Protein AF-A0A7C1FG42-F1 (afdb_monomer)

pLDDT: mean 86.94, std 12.46, range [33.38, 98.69]

Nearest PDB structures (foldseek):
  5lm1-assembly1_A  TM=2.833E-01  e=2.028E+00  Homo sapiens
  6h2e-assembly1_Q-2  TM=3.765E-01  e=7.663E+00  Aeromonas hydrophila subsp. hydrophila AL09-71

Mean predicted aligned error: 6.62 Å

Secondary structure (DSSP, 8-state):
-HHHHHHHHHHHHHHHHHHHHHHHHHHHHHTT---HHHHHTT--SS-TTSHHHHHHHHHHHHHTSSSS---HHHHHHHHHHHHHHHHHHHHHHHHHIIIIIHHHHHT--S---HHHHHHHHHHHHHHHHHHHHHHHHHHHHHHHHHHHHHHHHHHHHHHHTT-HHHHHHHHHTHHHHHHHH-HHHHHHHHHHH-TT-HHHHHHHHHHHHHHHHHTS--

Solvent-accessible surface area (backbone atoms only — not comparable to full-atom values): 11821 Å² total; per-residue (Å²): 114,67,72,58,55,50,50,50,53,50,49,51,52,47,49,43,50,50,51,48,52,47,54,52,49,53,52,28,46,78,70,72,62,56,49,42,69,62,41,50,68,41,40,40,96,83,44,72,82,18,55,41,32,41,47,34,54,52,35,40,67,70,38,63,79,50,84,96,72,62,54,70,68,47,46,50,50,34,53,48,46,46,48,40,40,52,36,47,46,52,31,31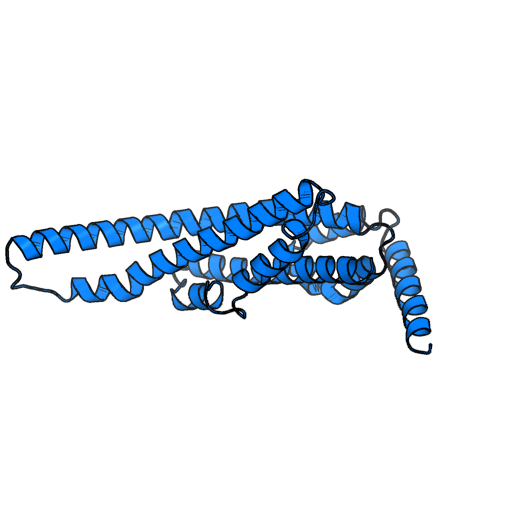,53,23,33,41,42,56,70,55,52,43,60,60,59,68,65,71,76,86,88,62,55,77,70,48,50,55,52,51,51,52,52,53,52,49,43,53,50,24,56,52,42,37,59,50,30,55,52,48,37,50,51,47,51,56,56,49,49,52,53,49,51,54,49,45,55,68,64,33,66,95,28,59,70,47,49,52,45,49,69,75,40,40,70,58,48,34,66,54,58,30,70,69,56,34,52,51,51,49,45,72,71,28,75,79,36,69,68,48,44,52,52,54,46,49,52,45,53,54,60,57,59,64,62,75,80,113

Sequence (218 aa):
MEKQKWLYITLLKEFLLCWIQFKRLYGKYRKGELRFSDIASFVDDKDPYSPMYYLKELSHRLFRDRNDKVPSEGMLLDLAIGSIFHEAMKLRENLYQMEVYRPSFERFREDVSYSGKRLKEEFLRIGKRAEKGVKEGIQEIKRLFNNTLEQVRLFMIRVGRNNPLFIRFIVKEEKLLRQAYGRRAFEGLMAELFPQGEAAQFKESAFVFMESMYFSEA

Radius of gyration: 22.39 Å; Cα contacts (8 Å, |Δi|>4): 173; chains: 1; bounding box: 54×36×74 Å

Foldseek 3Di:
DVVLVVLLLVLLLLLLVLLLLLVVLVVCVVVVNRALVSLVQQADPPDCPRSLNVSLVSLCVNAPPDPPPHDPLSVVLNVLSVVLRVLSVLLSVLRCLQPPVVVVLVVPPDDDDPVNVVVSVVSVVSNVVSVVSNVVSSVVSVVSSVVSVVSSLVVLLVCVAVDLVSLVSCVVCVVSLCSRLPDPRSVVSCCSNQVVDDVSSVVSNVVSVVVVVVVVPD

Structure (mmCIF, N/CA/C/O backbone):
data_AF-A0A7C1FG42-F1
#
_entry.id   AF-A0A7C1FG42-F1
#
loop_
_atom_site.group_PDB
_atom_site.id
_atom_site.type_symbol
_atom_site.label_atom_id
_atom_site.label_alt_id
_atom_site.label_comp_id
_atom_site.label_asym_id
_atom_site.label_entity_id
_atom_site.label_seq_id
_atom_site.pdbx_PDB_ins_code
_atom_site.Cartn_x
_atom_site.Cartn_y
_atom_site.Cartn_z
_atom_site.occupancy
_atom_site.B_iso_or_equiv
_atom_site.auth_seq_id
_atom_site.auth_comp_id
_atom_site.auth_asym_id
_atom_site.auth_atom_id
_atom_site.pdbx_PDB_model_num
ATOM 1 N N . MET A 1 1 ? 23.051 -11.912 -11.539 1.00 58.62 1 MET A N 1
ATOM 2 C CA . MET A 1 1 ? 22.474 -10.654 -12.074 1.00 58.62 1 MET A CA 1
ATOM 3 C C . MET A 1 1 ? 21.001 -10.792 -12.445 1.00 58.62 1 MET A C 1
ATOM 5 O O . MET A 1 1 ? 20.214 -9.955 -12.030 1.00 58.62 1 MET A O 1
ATOM 9 N N . GLU A 1 2 ? 20.596 -11.838 -13.165 1.00 68.44 2 GLU A N 1
ATOM 10 C CA . GLU A 1 2 ? 19.213 -11.998 -13.645 1.00 68.44 2 GLU A CA 1
ATOM 11 C C . GLU A 1 2 ? 18.166 -12.201 -12.533 1.00 68.44 2 GLU A C 1
ATOM 13 O O . GLU A 1 2 ? 17.164 -11.491 -12.499 1.00 68.44 2 GLU A O 1
ATOM 18 N N . LYS A 1 3 ? 18.450 -13.053 -11.536 1.00 71.38 3 LYS A N 1
ATOM 19 C CA . LYS A 1 3 ? 17.589 -13.241 -10.347 1.00 71.38 3 LYS A CA 1
ATOM 20 C C . LYS A 1 3 ? 17.283 -11.930 -9.608 1.00 71.38 3 LYS A C 1
ATOM 22 O O . LYS A 1 3 ? 16.188 -11.742 -9.095 1.00 71.38 3 LYS A O 1
ATOM 27 N N . GLN A 1 4 ? 18.243 -11.006 -9.564 1.00 76.31 4 GLN A N 1
ATOM 28 C CA . GLN A 1 4 ? 18.066 -9.700 -8.924 1.00 76.31 4 GLN A CA 1
ATOM 29 C C . GLN A 1 4 ? 17.198 -8.762 -9.769 1.00 76.31 4 GLN A C 1
ATOM 31 O O . GLN A 1 4 ? 16.343 -8.078 -9.218 1.00 76.31 4 GLN A O 1
ATOM 36 N N . LYS A 1 5 ? 17.367 -8.769 -11.100 1.00 79.50 5 LYS A N 1
ATOM 37 C CA . LYS A 1 5 ? 16.489 -8.027 -12.016 1.00 79.50 5 LYS A CA 1
ATOM 38 C C . LYS A 1 5 ? 15.037 -8.494 -11.889 1.00 79.50 5 LYS A C 1
ATOM 40 O O . LYS A 1 5 ? 14.150 -7.656 -11.788 1.00 79.50 5 LYS A O 1
ATOM 45 N N . TRP A 1 6 ? 14.807 -9.805 -11.803 1.00 84.12 6 TRP A N 1
ATOM 46 C CA . TRP A 1 6 ? 13.477 -10.363 -11.551 1.00 84.12 6 TRP A CA 1
ATOM 47 C C . TRP A 1 6 ? 12.877 -9.905 -10.224 1.00 84.12 6 TRP A C 1
ATOM 49 O O . TRP A 1 6 ? 11.731 -9.472 -10.210 1.00 84.12 6 TRP A O 1
ATOM 59 N N . LEU A 1 7 ? 13.650 -9.919 -9.134 1.00 86.62 7 LEU A N 1
ATOM 60 C CA . LEU A 1 7 ? 13.168 -9.431 -7.839 1.00 86.62 7 LEU A CA 1
ATOM 61 C C . LEU A 1 7 ? 12.774 -7.947 -7.879 1.00 86.62 7 LEU A C 1
ATOM 63 O O . LEU A 1 7 ? 11.778 -7.589 -7.259 1.00 86.62 7 LEU A O 1
ATOM 67 N N . TYR A 1 8 ? 13.486 -7.098 -8.633 1.00 87.12 8 TYR A N 1
ATOM 68 C CA . TYR A 1 8 ? 13.053 -5.710 -8.838 1.00 87.12 8 TYR A CA 1
ATOM 69 C C . TYR A 1 8 ? 11.705 -5.633 -9.554 1.00 87.12 8 TYR A C 1
ATOM 71 O O . TYR A 1 8 ? 10.835 -4.892 -9.111 1.00 87.12 8 TYR A O 1
ATOM 79 N N . ILE A 1 9 ? 11.501 -6.411 -10.621 1.00 89.31 9 ILE A N 1
ATOM 80 C CA . ILE A 1 9 ? 10.210 -6.452 -11.324 1.00 89.31 9 ILE A CA 1
ATOM 81 C C . ILE A 1 9 ? 9.091 -6.924 -10.394 1.00 89.31 9 ILE A C 1
ATOM 83 O O . ILE A 1 9 ? 8.021 -6.316 -10.374 1.00 89.31 9 ILE A O 1
ATOM 87 N N . THR A 1 10 ? 9.342 -7.956 -9.586 1.00 92.31 10 THR A N 1
ATOM 88 C CA . THR A 1 10 ? 8.381 -8.415 -8.580 1.00 92.31 10 THR A CA 1
ATOM 89 C C . THR A 1 10 ? 8.073 -7.300 -7.583 1.00 92.31 10 THR A C 1
ATOM 91 O O . THR A 1 10 ? 6.906 -6.993 -7.378 1.00 92.31 10 THR A O 1
ATOM 94 N N . LEU A 1 11 ? 9.086 -6.620 -7.036 1.00 92.81 11 LEU A N 1
ATOM 95 C CA . LEU A 1 11 ? 8.886 -5.523 -6.082 1.00 92.81 11 LEU A CA 1
ATOM 96 C C . LEU A 1 11 ? 8.021 -4.408 -6.675 1.00 92.81 11 LEU A C 1
ATOM 98 O O . LEU A 1 11 ? 7.090 -3.939 -6.026 1.00 92.81 11 LEU A O 1
ATOM 102 N N . LEU A 1 12 ? 8.308 -4.009 -7.915 1.00 92.31 12 LEU A N 1
ATOM 103 C CA . LEU A 1 12 ? 7.536 -2.997 -8.629 1.00 92.31 12 LEU A CA 1
ATOM 104 C C . LEU A 1 12 ? 6.078 -3.426 -8.787 1.00 92.31 12 LEU A C 1
ATOM 106 O O . LEU A 1 12 ? 5.174 -2.660 -8.461 1.00 92.31 12 LEU A O 1
ATOM 110 N N . LYS A 1 13 ? 5.841 -4.656 -9.248 1.00 94.69 13 LYS A N 1
ATOM 111 C CA . LYS A 1 13 ? 4.491 -5.196 -9.419 1.00 94.69 13 LYS A CA 1
ATOM 112 C C . LYS A 1 13 ? 3.711 -5.183 -8.105 1.00 94.69 13 LYS A C 1
ATOM 114 O O . LYS A 1 13 ? 2.609 -4.637 -8.059 1.00 94.69 13 LYS A O 1
ATOM 119 N N . GLU A 1 14 ? 4.295 -5.729 -7.044 1.00 96.88 14 GLU A N 1
ATOM 120 C CA . GLU A 1 14 ? 3.652 -5.822 -5.730 1.00 96.88 14 GLU A CA 1
ATOM 121 C C . GLU A 1 14 ? 3.393 -4.448 -5.111 1.00 96.88 14 GLU A C 1
ATOM 123 O O . GLU A 1 14 ? 2.324 -4.208 -4.547 1.00 96.88 14 GLU A O 1
ATOM 128 N N . PHE A 1 15 ? 4.320 -3.502 -5.284 1.00 97.31 15 PHE A N 1
ATOM 129 C CA . PHE A 1 15 ? 4.123 -2.127 -4.840 1.00 97.31 15 PHE A CA 1
ATOM 130 C C . PHE A 1 15 ? 2.914 -1.479 -5.532 1.00 97.31 15 PHE A C 1
ATOM 132 O O . PHE A 1 15 ? 2.066 -0.877 -4.869 1.00 97.31 15 PHE A O 1
ATOM 139 N N . LEU A 1 16 ? 2.794 -1.624 -6.858 1.00 96.88 16 LEU A N 1
ATOM 140 C CA . LEU A 1 16 ? 1.674 -1.062 -7.621 1.00 96.88 16 LEU A CA 1
ATOM 141 C C . LEU A 1 16 ? 0.337 -1.707 -7.231 1.00 96.88 16 LEU A C 1
ATOM 143 O O . LEU A 1 16 ? -0.673 -1.004 -7.129 1.00 96.88 16 LEU A O 1
ATOM 147 N N . LEU A 1 17 ? 0.324 -3.019 -6.979 1.00 97.88 17 LEU A N 1
ATOM 148 C CA . LEU A 1 17 ? -0.856 -3.736 -6.490 1.00 97.88 17 LEU A CA 1
ATOM 149 C C . LEU A 1 17 ? -1.286 -3.226 -5.109 1.00 97.88 17 LEU A C 1
ATOM 151 O O . LEU A 1 17 ? -2.453 -2.860 -4.936 1.00 97.88 17 LEU A O 1
ATOM 155 N N . CYS A 1 18 ? -0.347 -3.103 -4.165 1.00 98.38 18 CYS A N 1
ATOM 156 C CA . CYS A 1 18 ? -0.610 -2.548 -2.836 1.00 98.38 18 CYS A CA 1
ATOM 157 C C . CYS A 1 18 ? -1.126 -1.107 -2.916 1.00 98.38 18 CYS A C 1
ATOM 159 O O . CYS A 1 18 ? -2.096 -0.756 -2.245 1.00 98.38 18 CYS A O 1
ATOM 161 N N . TRP A 1 19 ? -0.546 -0.280 -3.790 1.00 98.12 19 TRP A N 1
ATOM 162 C CA . TRP A 1 19 ? -1.017 1.085 -4.019 1.00 98.12 19 TRP A CA 1
ATOM 163 C C . TRP A 1 19 ? -2.460 1.124 -4.540 1.00 98.12 19 TRP A C 1
ATOM 165 O O . TRP A 1 19 ? -3.292 1.898 -4.059 1.00 98.12 19 TRP A O 1
ATOM 175 N N . ILE A 1 20 ? -2.799 0.277 -5.513 1.00 98.06 20 ILE A N 1
ATOM 176 C CA . ILE A 1 20 ? -4.160 0.192 -6.059 1.00 98.06 20 ILE A CA 1
ATOM 177 C C . ILE A 1 20 ? -5.151 -0.287 -4.998 1.00 98.06 20 ILE A C 1
ATOM 179 O O . ILE A 1 20 ? -6.244 0.280 -4.890 1.00 98.06 20 ILE A O 1
ATOM 183 N N . GLN A 1 21 ? -4.784 -1.292 -4.203 1.00 98.38 21 GLN A N 1
ATOM 184 C CA . GLN A 1 21 ? -5.602 -1.758 -3.089 1.00 98.38 21 GLN A CA 1
ATOM 185 C C . GLN A 1 21 ? -5.810 -0.640 -2.063 1.00 98.38 21 GLN A C 1
ATOM 187 O O . GLN A 1 21 ? -6.953 -0.347 -1.711 1.00 98.38 21 GLN A O 1
ATOM 192 N N . PHE A 1 22 ? -4.751 0.073 -1.677 1.00 98.62 22 PHE A N 1
ATOM 193 C CA . PHE A 1 22 ? -4.855 1.215 -0.775 1.00 98.62 22 PHE A CA 1
ATOM 194 C C . PHE A 1 22 ? -5.761 2.324 -1.326 1.00 98.62 22 PHE A C 1
ATOM 196 O O . PHE A 1 22 ? -6.579 2.867 -0.586 1.00 98.62 22 PHE A O 1
ATOM 203 N N . LYS A 1 23 ? -5.718 2.635 -2.629 1.00 98.19 23 LYS A N 1
ATOM 204 C CA . LYS A 1 23 ? -6.660 3.601 -3.229 1.00 98.19 23 LYS A CA 1
ATOM 205 C C . LYS A 1 23 ? -8.122 3.188 -3.041 1.00 98.19 23 LYS A C 1
ATOM 207 O O . LYS A 1 23 ? -8.969 4.055 -2.812 1.00 98.19 23 LYS A O 1
ATOM 212 N N . ARG A 1 24 ? -8.431 1.887 -3.100 1.00 98.25 24 ARG A N 1
ATOM 213 C CA . ARG A 1 24 ? -9.781 1.365 -2.812 1.00 98.25 24 ARG A CA 1
ATOM 214 C C . ARG A 1 24 ? -10.137 1.550 -1.336 1.00 98.25 24 ARG A C 1
ATOM 216 O O . ARG A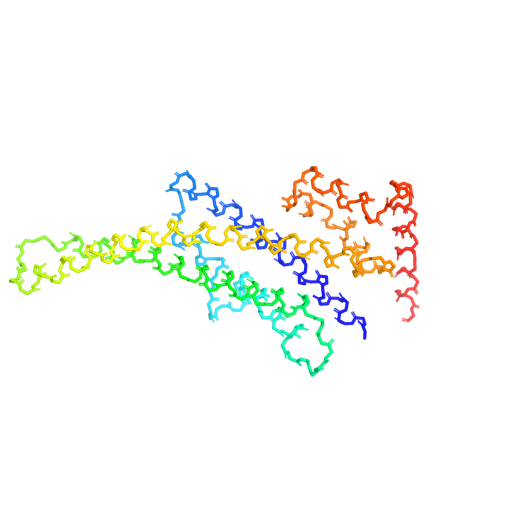 1 24 ? -11.225 2.044 -1.048 1.00 98.25 24 ARG A O 1
ATOM 223 N N . LEU A 1 25 ? -9.213 1.237 -0.424 1.00 98.56 25 LEU A N 1
ATOM 224 C CA . LEU A 1 25 ? -9.377 1.450 1.022 1.00 98.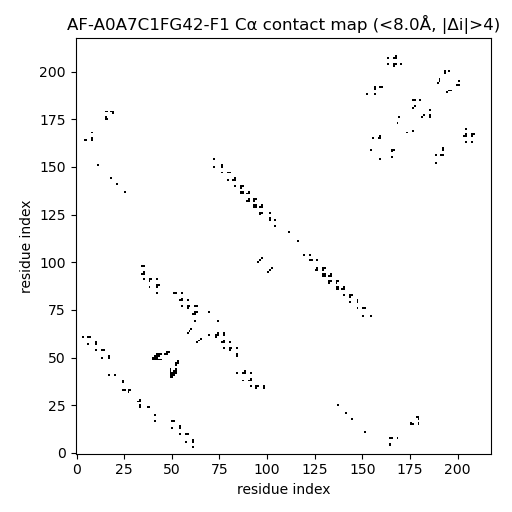56 25 LEU A CA 1
ATOM 225 C C . LEU A 1 25 ? -9.619 2.929 1.354 1.00 98.56 25 LEU A C 1
ATOM 227 O O . LEU A 1 25 ? -10.562 3.271 2.062 1.00 98.56 25 LEU A O 1
ATOM 231 N N . TYR A 1 26 ? -8.832 3.827 0.764 1.00 98.50 26 TYR A N 1
ATOM 232 C CA . TYR A 1 26 ? -9.016 5.269 0.895 1.00 98.50 26 TYR A CA 1
ATOM 233 C C . TYR A 1 26 ? -10.374 5.729 0.347 1.00 98.50 26 TYR A C 1
ATOM 235 O O . TYR A 1 26 ? -11.020 6.605 0.923 1.00 98.50 26 TYR A O 1
ATOM 243 N N . GLY A 1 27 ? -10.838 5.120 -0.748 1.00 98.44 27 GLY A N 1
ATOM 244 C CA . GLY A 1 27 ? -12.181 5.328 -1.283 1.00 98.44 27 GLY A CA 1
ATOM 245 C C . GLY A 1 27 ? -13.277 4.961 -0.280 1.00 98.44 27 GLY A C 1
ATOM 246 O O . GLY A 1 27 ? -14.175 5.771 -0.056 1.00 98.44 27 GLY A O 1
ATOM 247 N N . LYS A 1 28 ? -13.173 3.793 0.368 1.00 98.44 28 LYS A N 1
ATOM 248 C CA . LYS A 1 28 ? -14.092 3.382 1.444 1.00 98.44 28 LYS A CA 1
ATOM 249 C C . LYS A 1 28 ? -14.049 4.349 2.624 1.00 98.44 28 LYS A C 1
ATOM 251 O O . LYS A 1 28 ? -15.093 4.780 3.101 1.00 98.44 28 LYS A O 1
ATOM 256 N N . TYR A 1 29 ? -12.856 4.769 3.044 1.00 98.25 29 TYR A N 1
ATOM 257 C CA . TYR A 1 29 ? -12.693 5.753 4.117 1.00 98.25 29 TYR A CA 1
ATOM 258 C C . TYR A 1 29 ? -13.426 7.061 3.820 1.00 98.25 29 TYR A C 1
ATOM 260 O O . TYR A 1 29 ? -14.176 7.551 4.659 1.00 98.25 29 TYR A O 1
ATOM 268 N N . ARG A 1 30 ? -13.281 7.596 2.601 1.00 98.25 30 ARG A N 1
ATOM 269 C CA . ARG A 1 30 ? -13.972 8.829 2.191 1.00 98.25 30 ARG A CA 1
ATOM 270 C C . ARG A 1 30 ? -15.497 8.721 2.226 1.00 98.25 30 ARG A C 1
ATOM 272 O O . ARG A 1 30 ? -16.152 9.752 2.328 1.00 98.25 30 ARG A O 1
ATOM 279 N N . LYS A 1 31 ? -16.040 7.509 2.120 1.00 98.12 31 LYS A N 1
ATOM 280 C CA . LYS A 1 31 ? -17.477 7.224 2.202 1.00 98.12 31 LYS A CA 1
ATOM 281 C C . LYS A 1 31 ? -17.946 6.853 3.617 1.00 98.12 31 LYS A C 1
ATOM 283 O O . LYS A 1 31 ? -19.131 6.632 3.809 1.00 98.12 31 LYS A O 1
ATOM 288 N N . GLY A 1 32 ? -17.043 6.755 4.600 1.00 96.69 32 GLY A N 1
ATOM 289 C CA . GLY A 1 32 ? -17.367 6.228 5.936 1.00 96.69 32 GLY A CA 1
ATOM 290 C C . GLY A 1 32 ? -17.582 4.704 5.971 1.00 96.69 32 GLY A C 1
ATOM 291 O O . GLY A 1 32 ? -18.118 4.153 6.933 1.00 96.69 32 GLY A O 1
ATOM 292 N N . GLU A 1 33 ? -17.161 4.003 4.920 1.00 97.38 33 GLU A N 1
ATOM 293 C CA . GLU A 1 33 ? -17.379 2.567 4.713 1.00 97.38 33 GLU A CA 1
ATOM 294 C C . GLU A 1 33 ? -16.152 1.718 5.061 1.00 97.38 33 GLU A C 1
ATOM 296 O O . GLU A 1 33 ? -16.224 0.498 4.967 1.00 97.38 33 GLU A O 1
ATOM 301 N N . LEU A 1 34 ? -15.021 2.333 5.430 1.00 97.94 34 LEU A N 1
ATOM 302 C CA . LEU A 1 34 ? -13.826 1.576 5.808 1.00 97.94 34 LEU A CA 1
ATOM 303 C C . LEU A 1 34 ? -14.112 0.763 7.073 1.00 97.94 34 LEU A C 1
ATOM 305 O O . LEU A 1 34 ? -14.673 1.305 8.031 1.00 97.94 34 LEU A O 1
ATOM 309 N N . ARG A 1 35 ? -13.732 -0.517 7.054 1.00 97.38 35 ARG A N 1
ATOM 310 C CA . ARG A 1 35 ? -13.862 -1.425 8.196 1.00 97.38 35 ARG A CA 1
ATOM 311 C C . ARG A 1 35 ? -12.527 -2.002 8.650 1.00 97.38 35 ARG A C 1
ATOM 313 O O . ARG A 1 35 ? -11.566 -2.031 7.879 1.00 97.38 35 ARG A O 1
ATOM 320 N N . PHE A 1 36 ? -12.479 -2.527 9.873 1.00 97.25 36 PHE A N 1
ATOM 321 C CA . PHE A 1 36 ? -11.328 -3.279 10.380 1.00 97.25 36 PHE A CA 1
ATOM 322 C C . PHE A 1 36 ? -10.945 -4.423 9.435 1.00 97.25 36 PHE A C 1
ATOM 324 O O . PHE A 1 36 ? -9.777 -4.553 9.075 1.00 97.25 36 PHE A O 1
ATOM 331 N N . SER A 1 37 ? -11.926 -5.207 8.976 1.00 96.69 37 SER A N 1
ATOM 332 C CA . SER A 1 37 ? -11.700 -6.348 8.077 1.00 96.69 37 SER A CA 1
ATOM 333 C C . SER A 1 37 ? -11.044 -5.951 6.752 1.00 96.69 37 SER A C 1
ATOM 335 O O . SER A 1 37 ? -10.222 -6.700 6.224 1.00 96.69 37 SER A O 1
ATOM 337 N N . ASP A 1 38 ? -11.339 -4.751 6.243 1.00 97.50 38 ASP A N 1
ATOM 338 C CA . ASP A 1 38 ? -10.710 -4.234 5.030 1.00 97.50 38 ASP A CA 1
ATOM 339 C C . ASP A 1 38 ? -9.202 -4.047 5.220 1.00 97.50 38 ASP A C 1
ATOM 341 O O . ASP A 1 38 ? -8.413 -4.470 4.375 1.00 97.50 38 ASP A O 1
ATOM 345 N N . ILE A 1 39 ? -8.794 -3.438 6.338 1.00 97.69 39 ILE A N 1
ATOM 346 C CA . ILE A 1 39 ? -7.378 -3.209 6.644 1.00 97.69 39 ILE A CA 1
ATOM 347 C C . ILE A 1 39 ? -6.689 -4.502 7.087 1.00 97.69 39 ILE A C 1
ATOM 349 O O . ILE A 1 39 ? -5.553 -4.733 6.689 1.00 97.69 39 ILE A O 1
ATOM 353 N N . ALA A 1 40 ? -7.368 -5.380 7.828 1.00 96.56 40 ALA A N 1
ATOM 354 C CA . ALA A 1 40 ? -6.824 -6.679 8.224 1.00 96.56 40 ALA A CA 1
ATOM 355 C C . ALA A 1 40 ? -6.467 -7.559 7.012 1.00 96.56 40 ALA A C 1
ATOM 357 O O . ALA A 1 40 ? -5.454 -8.244 7.035 1.00 96.56 40 ALA A O 1
ATOM 358 N N . SER A 1 41 ? -7.237 -7.478 5.919 1.00 96.31 41 SER A N 1
ATOM 359 C CA . SER A 1 41 ? -6.904 -8.162 4.654 1.00 96.31 41 SER A CA 1
ATOM 360 C C . SER A 1 41 ? -5.743 -7.528 3.871 1.00 96.31 41 SER A C 1
ATOM 362 O O . SER A 1 41 ? -5.266 -8.090 2.888 1.00 96.31 41 SER A O 1
ATOM 364 N N . PHE A 1 42 ? -5.323 -6.321 4.254 1.00 98.12 42 PHE A N 1
ATOM 365 C CA . PHE A 1 42 ? -4.275 -5.558 3.578 1.00 98.12 42 PHE A CA 1
ATOM 366 C C . PHE A 1 42 ? -2.933 -5.619 4.314 1.00 98.12 42 PHE A C 1
ATOM 368 O O . PHE A 1 42 ? -1.882 -5.593 3.667 1.00 98.12 42 PHE A O 1
ATOM 375 N N . VAL A 1 43 ? -2.966 -5.674 5.649 1.00 98.06 43 VAL A N 1
ATOM 376 C CA . VAL A 1 43 ? -1.775 -5.671 6.497 1.00 98.06 43 VAL A CA 1
ATOM 377 C C . VAL A 1 43 ? -1.923 -6.586 7.715 1.00 98.06 43 VAL A C 1
ATOM 379 O O . VAL A 1 43 ? -2.839 -6.456 8.534 1.00 98.06 43 VAL A O 1
ATOM 382 N N . ASP A 1 44 ? -0.947 -7.474 7.857 1.00 95.31 44 ASP A N 1
ATOM 383 C CA . ASP A 1 44 ? -0.746 -8.337 9.008 1.00 95.31 44 ASP A CA 1
ATOM 384 C C . ASP A 1 44 ? 0.741 -8.635 9.221 1.00 95.31 44 ASP A C 1
ATOM 386 O O . ASP A 1 44 ? 1.521 -8.598 8.275 1.00 95.31 44 ASP A O 1
ATOM 390 N N . ASP A 1 45 ? 1.161 -8.843 10.467 1.00 91.75 45 ASP A N 1
ATOM 391 C CA . ASP A 1 45 ? 2.552 -9.106 10.849 1.00 91.75 45 ASP A CA 1
ATOM 392 C C . ASP A 1 45 ? 2.868 -10.593 11.061 1.00 91.75 45 ASP A C 1
ATOM 394 O O . ASP A 1 45 ? 4.030 -10.953 11.265 1.00 91.75 45 ASP A O 1
ATOM 398 N N . LYS A 1 46 ? 1.850 -11.452 10.986 1.00 90.25 46 LYS A N 1
ATOM 399 C CA . LYS A 1 46 ? 1.925 -12.905 11.167 1.00 90.25 46 LYS A CA 1
ATOM 400 C C . LYS A 1 46 ? 1.523 -13.667 9.909 1.00 90.25 46 LYS A C 1
ATOM 402 O O . LYS A 1 46 ? 1.950 -14.808 9.752 1.00 90.25 46 LYS A O 1
ATOM 407 N N . ASP A 1 47 ? 0.728 -13.063 9.029 1.00 90.62 47 ASP A N 1
ATOM 408 C CA . ASP A 1 47 ? 0.348 -13.651 7.747 1.00 90.62 47 ASP A CA 1
ATOM 409 C C . ASP A 1 47 ? 1.352 -13.288 6.633 1.00 90.62 47 ASP A C 1
ATOM 411 O O . ASP A 1 47 ? 1.356 -12.150 6.149 1.00 90.62 47 ASP A O 1
ATOM 415 N N . PRO A 1 48 ? 2.175 -14.241 6.153 1.00 86.75 48 PRO A N 1
ATOM 416 C CA . PRO A 1 48 ? 3.102 -13.992 5.054 1.00 86.75 48 PRO A CA 1
ATOM 417 C C . PRO A 1 48 ? 2.402 -13.690 3.721 1.00 86.75 48 PRO A C 1
ATOM 419 O O . PRO A 1 48 ? 3.049 -13.170 2.809 1.00 86.75 48 PRO A O 1
ATOM 422 N N . TYR A 1 49 ? 1.109 -14.005 3.597 1.00 89.38 49 TYR A N 1
ATOM 423 C CA . TYR A 1 49 ? 0.297 -13.728 2.413 1.00 89.38 49 TYR A CA 1
ATOM 424 C C . TYR A 1 49 ? -0.391 -12.360 2.464 1.00 89.38 49 TYR A C 1
ATOM 426 O O . TYR A 1 49 ? -0.972 -11.933 1.463 1.00 89.38 49 TYR A O 1
ATOM 434 N N . SER A 1 50 ? -0.292 -11.640 3.585 1.00 95.44 50 SER A N 1
ATOM 435 C CA . SER A 1 50 ? -0.775 -10.266 3.670 1.00 95.44 50 SER A CA 1
ATOM 436 C C . SER A 1 50 ? -0.011 -9.377 2.671 1.00 95.44 50 SER A C 1
ATOM 438 O O . SER A 1 50 ? 1.224 -9.328 2.734 1.00 95.44 50 SER A O 1
ATOM 440 N N . PRO A 1 51 ? -0.700 -8.596 1.812 1.00 97.75 51 PRO A N 1
ATOM 441 C CA . PRO A 1 51 ? -0.069 -7.805 0.752 1.00 97.75 51 PRO A CA 1
ATOM 442 C C . PRO A 1 51 ? 1.097 -6.936 1.236 1.00 97.75 51 PRO A C 1
ATOM 444 O O . PRO A 1 51 ? 2.205 -6.999 0.702 1.00 97.75 51 PRO A O 1
ATOM 447 N N . MET A 1 52 ? 0.880 -6.164 2.306 1.00 98.06 52 MET A N 1
ATOM 448 C CA . MET A 1 52 ? 1.913 -5.274 2.836 1.00 98.06 52 MET A CA 1
ATOM 449 C C . MET A 1 52 ? 3.067 -6.018 3.516 1.00 98.06 52 MET A C 1
ATOM 451 O O . MET A 1 52 ? 4.192 -5.517 3.502 1.00 98.06 52 MET A O 1
ATOM 455 N N . TYR A 1 53 ? 2.817 -7.198 4.091 1.00 97.50 53 TYR A N 1
ATOM 456 C CA . TYR A 1 53 ? 3.872 -8.017 4.694 1.00 97.50 53 TYR A CA 1
ATOM 457 C C . TYR A 1 53 ? 4.785 -8.571 3.612 1.00 97.50 53 TYR A C 1
ATOM 459 O O . TYR A 1 53 ? 6.001 -8.402 3.676 1.00 97.50 53 TYR A O 1
ATOM 467 N N . TYR A 1 54 ? 4.187 -9.160 2.575 1.00 96.75 54 TYR A N 1
ATOM 468 C CA . TYR A 1 54 ? 4.921 -9.688 1.437 1.00 96.75 54 TYR A CA 1
ATOM 469 C C . TYR A 1 54 ? 5.781 -8.608 0.771 1.00 96.75 54 TYR A C 1
ATOM 471 O O . TYR A 1 54 ? 6.971 -8.822 0.531 1.00 96.75 54 TYR A O 1
ATOM 479 N N . LEU A 1 55 ? 5.211 -7.418 0.547 1.00 97.19 55 LEU A N 1
ATOM 480 C CA . LEU A 1 55 ? 5.927 -6.286 -0.037 1.00 97.19 55 LEU A CA 1
ATOM 481 C C . LEU A 1 55 ? 7.122 -5.835 0.821 1.00 97.19 55 LEU A C 1
ATOM 483 O O . LEU A 1 55 ? 8.207 -5.601 0.285 1.00 97.19 55 LEU A O 1
ATOM 487 N N . LYS A 1 56 ? 6.936 -5.734 2.141 1.00 96.31 56 LYS A N 1
ATOM 488 C CA . LYS A 1 56 ? 7.996 -5.389 3.100 1.00 96.31 56 LYS A CA 1
ATOM 489 C C . LYS A 1 56 ? 9.119 -6.429 3.097 1.00 96.31 56 LYS A C 1
ATOM 491 O O . LYS A 1 56 ? 10.290 -6.077 3.014 1.00 96.31 56 LYS A O 1
ATOM 496 N N . GLU A 1 57 ? 8.789 -7.715 3.161 1.00 95.12 57 GLU A N 1
ATOM 497 C CA . GLU A 1 57 ? 9.810 -8.768 3.159 1.00 95.12 57 GLU A CA 1
ATOM 498 C C . GLU A 1 57 ? 10.567 -8.823 1.827 1.00 95.12 57 GLU A C 1
ATOM 500 O O . GLU A 1 57 ? 11.773 -9.077 1.789 1.00 95.12 57 GLU A O 1
ATOM 505 N N . LEU A 1 58 ? 9.886 -8.528 0.718 1.00 93.50 58 LEU A N 1
ATOM 506 C CA . LEU A 1 58 ? 10.523 -8.406 -0.585 1.00 93.50 58 LEU A CA 1
ATOM 507 C C . LEU A 1 58 ? 11.498 -7.219 -0.646 1.00 93.50 58 LEU A C 1
ATOM 509 O O . LEU A 1 58 ? 12.583 -7.371 -1.215 1.00 93.50 58 LEU A O 1
ATOM 513 N N . SER A 1 59 ? 11.159 -6.071 -0.045 1.00 93.31 59 SER A N 1
ATOM 514 C CA . SER A 1 59 ? 12.071 -4.921 0.029 1.00 93.31 59 SER A CA 1
ATOM 515 C C . SER A 1 59 ? 13.279 -5.213 0.924 1.00 93.31 59 SER A C 1
ATOM 517 O O . SER A 1 59 ? 14.411 -4.981 0.495 1.00 93.31 59 SER A O 1
ATOM 519 N N . HIS A 1 60 ? 13.072 -5.839 2.089 1.00 92.56 60 HIS A N 1
ATOM 520 C CA . HIS A 1 60 ? 14.154 -6.237 2.995 1.00 92.56 60 HIS A CA 1
ATOM 521 C C . HIS A 1 60 ? 15.183 -7.136 2.291 1.00 92.56 60 HIS A C 1
ATOM 523 O O . HIS A 1 60 ? 16.378 -6.836 2.291 1.00 92.56 60 HIS A O 1
ATOM 529 N N . ARG A 1 61 ? 14.723 -8.186 1.597 1.00 90.38 61 ARG A N 1
ATOM 530 C CA . ARG A 1 61 ? 15.598 -9.120 0.859 1.00 90.38 61 ARG A CA 1
ATOM 531 C C . ARG A 1 61 ? 16.396 -8.447 -0.258 1.00 90.38 61 ARG A C 1
ATOM 533 O O . ARG A 1 61 ? 17.472 -8.916 -0.639 1.00 90.38 61 ARG A O 1
ATOM 540 N N . LEU A 1 62 ? 15.844 -7.389 -0.849 1.00 87.25 62 LEU A N 1
ATOM 541 C CA . LEU A 1 62 ? 16.491 -6.642 -1.924 1.00 87.25 62 LEU A CA 1
ATOM 542 C C . LEU A 1 62 ? 17.528 -5.646 -1.405 1.00 87.25 62 LEU A C 1
ATOM 544 O O . LEU A 1 62 ? 18.552 -5.461 -2.068 1.00 87.25 62 LEU A O 1
ATOM 548 N N . PHE A 1 63 ? 17.262 -5.015 -0.260 1.00 87.00 63 PHE A N 1
ATOM 549 C CA . PHE A 1 63 ? 17.965 -3.801 0.149 1.00 87.00 63 PHE A CA 1
ATOM 550 C C . PHE A 1 63 ? 18.654 -3.859 1.523 1.00 87.00 63 PHE A C 1
ATOM 552 O O . PHE A 1 63 ? 19.544 -3.045 1.749 1.00 87.00 63 PHE A O 1
ATOM 559 N N . ARG A 1 64 ? 18.306 -4.793 2.422 1.00 81.56 64 ARG A N 1
ATOM 560 C CA . ARG A 1 64 ? 18.950 -4.945 3.748 1.00 81.56 64 ARG A CA 1
ATOM 561 C C . ARG A 1 64 ? 19.970 -6.071 3.807 1.00 81.56 64 ARG A C 1
ATOM 563 O O . ARG A 1 64 ? 21.045 -5.886 4.362 1.00 81.56 64 ARG A O 1
ATOM 570 N N . ASP A 1 65 ? 19.668 -7.209 3.193 1.00 69.94 65 ASP A N 1
ATOM 571 C CA . ASP A 1 65 ? 20.469 -8.433 3.351 1.00 69.94 65 ASP A CA 1
ATOM 572 C C . ASP A 1 65 ? 21.752 -8.457 2.489 1.00 69.94 65 ASP A C 1
ATOM 574 O O . ASP A 1 65 ? 22.324 -9.519 2.238 1.00 69.94 65 ASP A O 1
ATOM 578 N N . ARG A 1 66 ? 22.204 -7.309 1.962 1.00 63.72 66 ARG A N 1
ATOM 579 C CA . ARG A 1 66 ? 23.332 -7.240 1.019 1.00 63.72 66 ARG A CA 1
ATOM 580 C C . ARG A 1 66 ? 24.413 -6.267 1.477 1.00 63.72 66 ARG A C 1
ATOM 582 O O . ARG A 1 66 ? 24.201 -5.060 1.470 1.00 63.72 66 ARG A O 1
ATOM 589 N N . ASN A 1 67 ? 25.595 -6.817 1.765 1.00 54.34 67 ASN A N 1
ATOM 590 C CA . ASN A 1 67 ? 26.817 -6.077 2.090 1.00 54.34 67 ASN A CA 1
ATOM 591 C C . ASN A 1 67 ? 27.134 -4.992 1.034 1.00 54.34 67 ASN A C 1
ATOM 593 O O . ASN A 1 67 ? 27.194 -5.282 -0.165 1.00 54.34 67 ASN A O 1
ATOM 597 N N . ASP A 1 68 ? 27.328 -3.758 1.509 1.00 56.66 68 ASP A N 1
ATOM 598 C CA . ASP A 1 68 ? 28.001 -2.573 0.938 1.00 56.66 68 ASP A CA 1
ATOM 599 C C . ASP A 1 68 ? 27.711 -2.107 -0.507 1.00 56.66 68 ASP A C 1
ATOM 601 O O . ASP A 1 68 ? 28.306 -1.132 -0.962 1.00 56.66 68 ASP A O 1
ATOM 605 N N . LYS A 1 69 ? 26.797 -2.738 -1.257 1.00 69.81 69 LYS A N 1
ATOM 606 C CA . LYS A 1 69 ? 26.528 -2.399 -2.677 1.00 69.81 69 LYS A CA 1
ATOM 607 C C . LYS A 1 69 ? 25.092 -1.973 -2.991 1.00 69.81 69 LYS A C 1
ATOM 609 O O . LYS A 1 69 ? 24.719 -1.921 -4.165 1.00 69.81 69 LYS A O 1
ATOM 614 N N . VAL A 1 70 ? 24.264 -1.700 -1.984 1.00 72.75 70 VAL A N 1
ATOM 615 C CA . VAL A 1 70 ? 22.884 -1.243 -2.208 1.00 72.75 70 VAL A CA 1
ATOM 616 C C . VAL A 1 70 ? 22.873 0.273 -2.453 1.00 72.75 70 VAL A C 1
ATOM 618 O O . VAL A 1 70 ? 23.365 1.014 -1.605 1.00 72.75 70 VAL A O 1
ATOM 621 N N . PRO A 1 71 ? 22.320 0.764 -3.581 1.00 77.81 71 PRO A N 1
ATOM 622 C CA . PRO A 1 71 ? 22.176 2.200 -3.815 1.00 77.81 71 PRO A CA 1
ATOM 623 C C . PRO A 1 71 ? 21.311 2.862 -2.739 1.00 77.81 71 PRO A C 1
ATOM 625 O O . PRO A 1 71 ? 20.340 2.262 -2.266 1.00 77.81 71 PRO A O 1
ATOM 628 N N . SER A 1 72 ? 21.610 4.117 -2.401 1.00 83.31 72 SER A N 1
ATOM 629 C CA . SER A 1 72 ? 20.868 4.883 -1.390 1.00 83.31 72 SER A CA 1
ATOM 630 C C . SER A 1 72 ? 19.373 4.979 -1.707 1.00 83.31 72 SER A C 1
ATOM 632 O O . SER A 1 72 ? 18.549 4.940 -0.796 1.00 83.31 72 SER A O 1
ATOM 634 N N . GLU A 1 73 ? 18.997 5.010 -2.989 1.00 83.50 73 GLU A N 1
ATOM 635 C CA . GLU A 1 73 ? 17.594 4.995 -3.407 1.00 83.50 73 GLU A CA 1
ATOM 636 C C . GLU A 1 73 ? 16.889 3.688 -3.031 1.00 83.50 73 GLU A C 1
ATOM 638 O O . GLU A 1 73 ? 15.730 3.707 -2.628 1.00 83.50 73 GLU A O 1
ATOM 643 N N . GLY A 1 74 ? 17.589 2.553 -3.113 1.00 85.69 74 GLY A N 1
ATOM 644 C CA . GLY A 1 74 ? 17.060 1.259 -2.684 1.00 85.69 74 GLY A CA 1
ATOM 645 C C . GLY A 1 74 ? 16.820 1.209 -1.175 1.00 85.69 74 GLY A C 1
ATOM 646 O O . GLY A 1 74 ? 15.763 0.770 -0.730 1.00 85.69 74 GLY A O 1
ATOM 647 N N . MET A 1 75 ? 17.761 1.740 -0.389 1.00 88.38 75 MET A N 1
ATOM 648 C CA . MET A 1 75 ? 17.606 1.854 1.066 1.00 88.38 75 MET A CA 1
ATOM 649 C C . MET A 1 75 ? 16.443 2.782 1.443 1.00 88.38 75 MET A C 1
ATOM 651 O O . MET A 1 75 ? 15.668 2.474 2.345 1.00 88.38 75 MET A O 1
ATOM 655 N N . LEU A 1 76 ? 16.278 3.901 0.730 1.00 90.19 76 LEU A N 1
ATOM 656 C CA . LEU A 1 76 ? 15.160 4.819 0.948 1.00 90.19 76 LEU A CA 1
ATOM 657 C C . LEU A 1 76 ? 13.811 4.175 0.597 1.00 90.19 76 LEU A C 1
ATOM 659 O O . LEU A 1 76 ? 12.843 4.353 1.336 1.00 90.19 76 LEU A O 1
ATOM 663 N N . LEU A 1 77 ? 13.742 3.418 -0.504 1.00 91.81 77 LEU A N 1
ATOM 664 C CA . LEU A 1 77 ? 12.546 2.657 -0.876 1.00 91.81 77 LEU A CA 1
ATOM 665 C C . LEU A 1 77 ? 12.175 1.637 0.204 1.00 91.81 77 LEU A C 1
ATOM 667 O O . LEU A 1 77 ? 11.004 1.543 0.565 1.00 91.81 77 LEU A O 1
ATOM 671 N N . ASP A 1 78 ? 13.160 0.923 0.748 1.00 93.69 78 ASP A N 1
ATOM 672 C CA . ASP A 1 78 ? 12.947 -0.022 1.844 1.00 93.69 78 ASP A CA 1
ATOM 673 C C . ASP A 1 78 ? 12.376 0.652 3.098 1.00 93.69 78 ASP A C 1
ATOM 675 O O . ASP A 1 78 ? 11.364 0.210 3.646 1.00 93.69 78 ASP A O 1
ATOM 679 N N . LEU A 1 79 ? 12.976 1.771 3.514 1.00 95.25 79 LEU A N 1
ATOM 680 C CA . LEU A 1 79 ? 12.489 2.555 4.649 1.00 95.25 79 LEU A CA 1
ATOM 681 C C . LEU A 1 79 ? 11.060 3.051 4.417 1.00 95.25 79 LEU A C 1
ATOM 683 O O . LEU A 1 79 ? 10.223 2.984 5.320 1.00 95.25 79 LEU A O 1
ATOM 687 N N . ALA A 1 80 ? 10.757 3.527 3.210 1.00 96.94 80 ALA A N 1
ATOM 688 C CA . ALA A 1 80 ? 9.429 4.017 2.876 1.00 96.94 80 ALA A CA 1
ATOM 689 C C . ALA A 1 80 ? 8.375 2.896 2.903 1.00 96.94 80 ALA A C 1
ATOM 691 O O . ALA A 1 80 ? 7.320 3.074 3.510 1.00 96.94 80 ALA A O 1
ATOM 692 N N . ILE A 1 81 ? 8.669 1.729 2.317 1.00 97.62 81 ILE A N 1
ATOM 693 C CA . ILE A 1 81 ? 7.781 0.555 2.344 1.00 97.62 81 ILE A CA 1
ATOM 694 C C . ILE A 1 81 ? 7.558 0.076 3.783 1.00 97.62 81 ILE A C 1
ATOM 696 O O . ILE A 1 81 ? 6.413 -0.142 4.186 1.00 97.62 81 ILE A O 1
ATOM 700 N N . GLY A 1 82 ? 8.623 -0.020 4.584 1.00 97.62 82 GLY A N 1
ATOM 701 C CA . GLY A 1 82 ? 8.521 -0.360 6.003 1.00 97.62 82 GLY A CA 1
ATOM 702 C C . GLY A 1 82 ? 7.660 0.639 6.782 1.00 97.62 82 GLY A C 1
ATOM 703 O O . GLY A 1 82 ? 6.835 0.246 7.605 1.00 97.62 82 GLY A O 1
ATOM 704 N N . SER A 1 83 ? 7.783 1.931 6.475 1.00 98.31 83 SER A N 1
ATOM 705 C CA . SER A 1 83 ? 6.980 2.983 7.109 1.00 98.31 83 SER A CA 1
ATOM 706 C C . SER A 1 83 ? 5.498 2.852 6.746 1.00 98.31 83 SER A C 1
ATOM 708 O O . SER A 1 83 ? 4.646 2.898 7.628 1.00 98.31 83 SER A O 1
ATOM 710 N N . ILE A 1 84 ? 5.177 2.599 5.471 1.00 98.69 84 ILE A N 1
ATOM 711 C CA . ILE A 1 84 ? 3.804 2.319 5.018 1.00 98.69 84 ILE A CA 1
ATOM 712 C C . ILE A 1 84 ? 3.227 1.113 5.766 1.00 98.69 84 ILE A C 1
ATOM 714 O O . ILE A 1 84 ? 2.089 1.174 6.230 1.00 98.69 84 ILE A O 1
ATOM 718 N N . PHE A 1 85 ? 4.006 0.035 5.910 1.00 98.62 85 PHE A N 1
ATOM 719 C CA . PHE A 1 85 ? 3.597 -1.157 6.653 1.00 98.62 85 PHE A CA 1
ATOM 720 C C . PHE A 1 85 ? 3.234 -0.819 8.106 1.00 98.62 85 PHE A C 1
ATOM 722 O O . PHE A 1 85 ? 2.151 -1.170 8.572 1.00 98.62 85 PHE A O 1
ATOM 729 N N . HIS A 1 86 ? 4.099 -0.092 8.817 1.00 98.44 86 HIS A N 1
ATOM 730 C CA . HIS A 1 86 ? 3.858 0.262 10.217 1.00 98.44 86 HIS A CA 1
ATOM 731 C C . HIS A 1 86 ? 2.680 1.224 10.399 1.00 98.44 86 HIS A C 1
ATOM 733 O O . HIS A 1 86 ? 1.895 1.056 11.335 1.00 98.44 86 HIS A O 1
ATOM 739 N N . GLU A 1 87 ? 2.505 2.195 9.503 1.00 98.56 87 GLU A N 1
ATOM 740 C CA . GLU A 1 87 ? 1.325 3.060 9.534 1.00 98.56 87 GLU A CA 1
ATOM 741 C C . GLU A 1 87 ? 0.034 2.280 9.270 1.00 98.56 87 GLU A C 1
ATOM 743 O O . GLU A 1 87 ? -0.972 2.495 9.949 1.00 98.56 87 GLU A O 1
ATOM 748 N N . ALA A 1 88 ? 0.060 1.321 8.342 1.00 98.62 88 ALA A N 1
ATOM 749 C CA . ALA A 1 88 ? -1.083 0.457 8.072 1.00 98.62 88 ALA A CA 1
ATOM 750 C C . ALA A 1 88 ? -1.422 -0.434 9.282 1.00 98.62 88 ALA A C 1
ATOM 752 O O . ALA A 1 88 ? -2.598 -0.555 9.627 1.00 98.62 88 ALA A O 1
ATOM 753 N N . MET A 1 89 ? -0.420 -0.983 9.979 1.00 98.50 89 MET A N 1
ATOM 754 C CA . MET A 1 89 ? -0.624 -1.720 11.235 1.00 98.50 89 MET A CA 1
ATOM 755 C C . MET A 1 89 ? -1.268 -0.838 12.313 1.00 98.50 89 MET A C 1
ATOM 757 O O . MET A 1 89 ? -2.254 -1.236 12.928 1.00 98.50 89 MET A O 1
ATOM 761 N N . LYS A 1 90 ? -0.784 0.396 12.507 1.00 98.50 90 LYS A N 1
ATOM 762 C CA . LYS A 1 90 ? -1.399 1.343 13.455 1.00 98.50 90 LYS A CA 1
ATOM 763 C C . LYS A 1 90 ? -2.846 1.674 13.085 1.00 98.50 90 LYS A C 1
ATOM 765 O O . LYS A 1 90 ? -3.713 1.720 13.957 1.00 98.50 90 LYS A O 1
ATOM 770 N N . LEU A 1 91 ? -3.124 1.885 11.797 1.00 98.38 91 LEU A N 1
ATOM 771 C CA . LEU A 1 91 ? -4.481 2.099 11.294 1.00 98.38 91 LEU A CA 1
ATOM 772 C C . LEU A 1 91 ? -5.389 0.898 11.601 1.00 98.38 91 LEU A C 1
ATOM 774 O O . LEU A 1 91 ? -6.521 1.093 12.048 1.00 98.38 91 LEU A O 1
ATOM 778 N N . ARG A 1 92 ? -4.884 -0.325 11.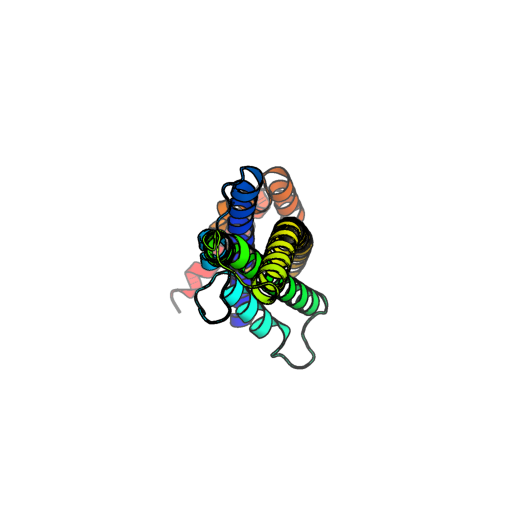402 1.00 98.12 92 ARG A N 1
ATOM 779 C CA . ARG A 1 92 ? -5.591 -1.570 11.722 1.00 98.12 92 ARG A CA 1
ATOM 780 C C . ARG A 1 92 ? -5.993 -1.624 13.192 1.00 98.12 92 ARG A C 1
ATOM 782 O O . ARG A 1 92 ? -7.161 -1.858 13.492 1.00 98.12 92 ARG A O 1
ATOM 789 N N . GLU A 1 93 ? -5.052 -1.353 14.092 1.00 97.62 93 GLU A N 1
ATOM 790 C CA . GLU A 1 93 ? -5.311 -1.371 15.535 1.00 97.62 93 GLU A CA 1
ATOM 791 C C . GLU A 1 93 ? -6.316 -0.291 15.954 1.00 97.62 93 GLU A C 1
ATOM 793 O O . GLU A 1 93 ? -7.227 -0.561 16.735 1.00 97.62 93 GLU A O 1
ATOM 798 N N . ASN A 1 94 ? -6.232 0.916 15.387 1.00 98.00 94 ASN A N 1
ATOM 799 C CA . ASN A 1 94 ? -7.215 1.967 15.661 1.00 98.00 94 ASN A CA 1
ATOM 800 C C . ASN A 1 94 ? -8.636 1.558 15.228 1.00 98.00 94 ASN A C 1
ATOM 802 O O . ASN A 1 94 ? -9.591 1.786 15.971 1.00 98.00 94 ASN A O 1
ATOM 806 N N . LEU A 1 95 ? -8.789 0.913 14.066 1.00 97.06 95 LEU A N 1
ATOM 807 C CA . LEU A 1 95 ? -10.088 0.391 13.624 1.00 97.06 95 LEU A CA 1
ATOM 808 C C . LEU A 1 95 ? -10.586 -0.747 14.521 1.00 97.06 95 LEU A C 1
ATOM 810 O O . LEU A 1 95 ? -11.766 -0.774 14.864 1.00 97.06 95 LEU A O 1
ATOM 814 N N . TYR A 1 96 ? -9.696 -1.636 14.968 1.00 95.56 96 TYR A N 1
ATOM 815 C CA . TYR A 1 96 ? -10.045 -2.698 15.915 1.00 95.56 96 TYR A CA 1
ATOM 816 C C . TYR A 1 96 ? -10.586 -2.128 17.235 1.00 95.56 96 TYR A C 1
ATOM 818 O O . TYR A 1 96 ? -11.621 -2.569 17.740 1.00 95.56 96 TYR A O 1
ATOM 826 N N . GLN A 1 97 ? -9.946 -1.078 17.762 1.00 94.31 97 GLN A N 1
ATOM 827 C CA . GLN A 1 97 ? -10.430 -0.351 18.941 1.00 94.31 97 GLN A CA 1
ATOM 828 C C . GLN A 1 97 ? -11.837 0.224 18.738 1.00 94.31 97 GLN A C 1
ATOM 830 O O . GLN A 1 97 ? -12.681 0.136 19.634 1.00 94.31 97 GLN A O 1
ATOM 835 N N . MET A 1 98 ? -12.114 0.783 17.559 1.00 92.94 98 MET A N 1
ATOM 836 C CA . MET A 1 98 ? -13.413 1.379 17.243 1.00 92.94 98 MET A CA 1
ATOM 837 C C . MET A 1 98 ? -14.524 0.348 17.015 1.00 92.94 98 MET A C 1
ATOM 839 O O . MET A 1 98 ? -15.660 0.604 17.405 1.00 92.94 98 MET A O 1
ATOM 843 N N . GLU A 1 99 ? -14.226 -0.792 16.394 1.00 93.88 99 GLU A N 1
ATOM 844 C CA . GLU A 1 99 ? -15.247 -1.768 15.988 1.00 93.88 99 GLU A CA 1
ATOM 845 C C . GLU A 1 99 ? -15.484 -2.874 17.016 1.00 93.88 99 GLU A C 1
ATOM 847 O O . GLU A 1 99 ? -16.596 -3.388 17.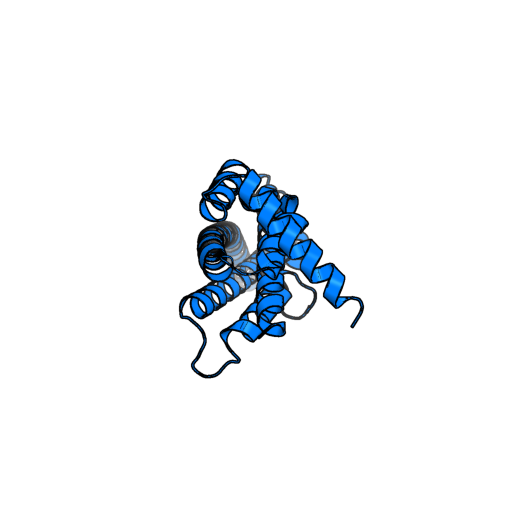108 1.00 93.88 99 GLU A O 1
ATOM 852 N N . VAL A 1 100 ? -14.469 -3.228 17.807 1.00 89.75 100 VAL A N 1
ATOM 853 C CA . VAL A 1 100 ? -14.544 -4.368 18.733 1.00 89.75 100 VAL A CA 1
ATOM 854 C C . VAL A 1 100 ? -14.584 -3.905 20.184 1.00 89.75 100 VAL A C 1
ATOM 856 O O . VAL A 1 100 ? -15.500 -4.260 20.934 1.00 89.75 100 VAL A O 1
ATOM 859 N N . TYR A 1 101 ? -13.633 -3.064 20.594 1.00 86.12 101 TYR A N 1
ATOM 860 C CA . TYR A 1 101 ? -13.559 -2.633 21.992 1.00 86.12 101 TYR A CA 1
ATOM 861 C C . TYR A 1 101 ? -14.640 -1.616 22.354 1.00 86.12 101 TYR A C 1
ATOM 863 O O . TYR A 1 101 ? -15.284 -1.763 23.395 1.00 86.12 101 TYR A O 1
ATOM 871 N N . ARG A 1 102 ? -14.893 -0.618 21.497 1.00 84.88 102 ARG A N 1
ATOM 872 C CA . ARG A 1 102 ? -15.878 0.437 21.777 1.00 84.88 102 ARG A CA 1
ATOM 873 C C . ARG A 1 102 ? -17.291 -0.075 22.062 1.00 84.88 102 ARG A C 1
ATOM 875 O O . ARG A 1 102 ? -17.816 0.252 23.131 1.00 84.88 102 ARG A O 1
ATOM 882 N N . PRO A 1 103 ? -17.892 -0.927 21.214 1.00 84.75 103 PRO A N 1
ATOM 883 C CA . PRO A 1 103 ? -19.219 -1.460 21.504 1.00 84.75 103 PRO A CA 1
ATOM 884 C C . PRO A 1 103 ? -19.251 -2.289 22.792 1.00 84.75 103 PRO A C 1
ATOM 886 O O . PRO A 1 103 ? -20.263 -2.305 23.487 1.00 84.75 103 PRO A O 1
ATOM 889 N N . SER A 1 104 ? -18.146 -2.963 23.127 1.00 82.94 104 SER A N 1
ATOM 890 C CA . SER A 1 104 ? -18.055 -3.812 24.315 1.00 82.94 104 SER A CA 1
ATOM 891 C C . SER A 1 104 ? -18.166 -3.004 25.606 1.00 82.94 104 SER A C 1
ATOM 893 O O . SER A 1 104 ? -18.910 -3.401 26.501 1.00 82.94 104 SER A O 1
ATOM 895 N N . PHE A 1 105 ? -17.497 -1.848 25.704 1.00 77.50 105 PHE A N 1
ATOM 896 C CA . PHE A 1 105 ? -17.579 -1.041 26.924 1.00 77.50 105 PHE A CA 1
ATOM 897 C C . PHE A 1 105 ? -18.805 -0.113 26.981 1.00 77.50 105 PHE A C 1
ATOM 899 O O . PHE A 1 105 ? -19.261 0.236 28.071 1.00 77.50 105 PHE A O 1
ATOM 906 N N . GLU A 1 106 ? -19.374 0.284 25.836 1.00 77.44 106 GLU A N 1
ATOM 907 C CA . GLU A 1 106 ? -20.609 1.086 25.789 1.00 77.44 106 GLU A CA 1
ATOM 908 C C . GLU A 1 106 ? -21.833 0.312 26.315 1.00 77.44 106 GLU A C 1
ATOM 910 O O . GLU A 1 106 ? -22.773 0.929 26.828 1.00 77.44 106 GLU A O 1
ATOM 915 N N . ARG A 1 107 ? -21.794 -1.028 26.258 1.00 78.94 107 ARG A N 1
ATOM 916 C CA . ARG A 1 107 ? -22.816 -1.927 26.825 1.00 78.94 107 ARG A CA 1
ATOM 917 C C . ARG A 1 107 ? -22.862 -1.931 28.353 1.00 78.94 107 ARG A C 1
ATOM 919 O O . ARG A 1 107 ? -23.894 -2.300 28.903 1.00 78.94 107 ARG A O 1
ATOM 926 N N . PHE A 1 108 ? -21.810 -1.492 29.048 1.00 70.44 108 PHE A N 1
ATOM 927 C CA . PHE A 1 108 ? -21.867 -1.318 30.502 1.00 70.44 108 PHE A CA 1
ATOM 928 C C . PHE A 1 108 ? -22.680 -0.060 30.833 1.00 70.44 108 PHE A C 1
ATOM 930 O O . PHE A 1 108 ? -22.158 1.061 30.952 1.00 70.44 108 PHE A O 1
ATOM 937 N N . ARG A 1 109 ? -23.995 -0.253 30.939 1.00 60.53 109 ARG A N 1
ATOM 938 C CA . ARG A 1 109 ? -24.953 0.717 31.456 1.00 60.53 109 ARG A CA 1
ATOM 939 C C . ARG A 1 109 ? -25.413 0.257 32.841 1.00 60.53 109 ARG A C 1
ATOM 941 O O . ARG A 1 109 ? -26.051 -0.773 32.973 1.00 60.53 109 ARG A O 1
ATOM 948 N N . GLU A 1 110 ? -25.022 1.056 33.830 1.00 58.12 110 GLU A N 1
ATOM 949 C CA . GLU A 1 110 ? -25.819 1.458 35.003 1.00 58.12 110 GLU A CA 1
ATOM 950 C C . GLU A 1 110 ? -25.338 1.074 36.415 1.00 58.12 110 GLU A C 1
ATOM 952 O O . GLU A 1 110 ? -25.346 1.976 37.244 1.00 58.12 110 GLU A O 1
ATOM 957 N N . ASP A 1 111 ? -24.706 -0.075 36.678 1.00 58.56 111 ASP A N 1
ATOM 958 C CA . ASP A 1 111 ? -24.202 -0.396 38.039 1.00 58.56 111 ASP A CA 1
ATOM 959 C C . ASP A 1 111 ? -22.681 -0.577 38.115 1.00 58.56 111 ASP A C 1
ATOM 961 O O . ASP A 1 111 ? -22.154 -1.618 38.508 1.00 58.56 111 ASP A O 1
ATOM 965 N N . VAL A 1 112 ? -21.933 0.459 37.729 1.00 64.12 112 VAL A N 1
ATOM 966 C CA . VAL A 1 112 ? -20.474 0.469 37.914 1.00 64.12 112 VAL A CA 1
ATOM 967 C C . VAL A 1 112 ? -20.102 1.382 39.074 1.00 64.12 112 VAL A C 1
ATOM 969 O O . VAL A 1 112 ? -20.508 2.547 39.127 1.00 64.12 112 VAL A O 1
ATOM 972 N N . SER A 1 113 ? -19.296 0.845 39.991 1.00 74.12 113 SER A N 1
ATOM 973 C CA . SER A 1 113 ? -18.689 1.579 41.101 1.00 74.12 113 SER A CA 1
ATOM 974 C C . SER A 1 113 ? -17.976 2.854 40.621 1.00 74.12 113 SER A C 1
ATOM 976 O O . SER A 1 113 ? -17.690 3.033 39.434 1.00 74.12 113 SER A O 1
ATOM 978 N N . TYR A 1 114 ? -17.626 3.753 41.544 1.00 71.38 114 TYR A N 1
ATOM 979 C CA . TYR A 1 114 ? -16.883 4.974 41.208 1.00 71.38 114 TYR A CA 1
ATOM 980 C C . TYR A 1 114 ? -15.592 4.693 40.405 1.00 71.38 114 TYR A C 1
ATOM 982 O O . TYR A 1 114 ? -15.306 5.386 39.427 1.00 71.38 114 TYR A O 1
ATOM 990 N N . SER A 1 115 ? -14.852 3.629 40.744 1.00 72.25 115 SER A N 1
ATOM 991 C CA . SER A 1 115 ? -13.675 3.197 39.974 1.00 72.25 115 SER A CA 1
ATOM 992 C C . SER A 1 115 ? -14.034 2.718 38.561 1.00 72.25 115 SER A C 1
ATOM 994 O O . SER A 1 115 ? -13.310 3.017 37.611 1.00 72.25 115 SER A O 1
ATOM 996 N N . GLY A 1 116 ? -15.182 2.061 38.392 1.00 80.62 116 GLY A N 1
ATOM 997 C CA . GLY A 1 116 ? -15.719 1.679 37.087 1.00 80.62 116 GLY A CA 1
ATOM 998 C C . GLY A 1 116 ? -16.106 2.869 36.204 1.00 80.62 116 GLY A C 1
ATOM 999 O O . GLY A 1 116 ? -15.847 2.847 35.000 1.00 80.62 116 GLY A O 1
ATOM 1000 N N . LYS A 1 117 ? -16.645 3.949 36.790 1.00 81.94 117 LYS A N 1
ATOM 1001 C CA . LYS A 1 117 ? -16.922 5.203 36.062 1.00 81.94 117 LYS A CA 1
ATOM 1002 C C . LYS A 1 117 ? -15.639 5.823 35.506 1.00 81.94 117 LYS A C 1
ATOM 1004 O O . LYS A 1 117 ? -15.588 6.150 34.322 1.00 81.94 117 LYS A O 1
ATOM 1009 N N . ARG A 1 118 ? -14.580 5.899 36.320 1.00 85.00 118 ARG A N 1
ATOM 1010 C CA . ARG A 1 118 ? -13.268 6.410 35.885 1.00 85.00 118 ARG A CA 1
ATOM 1011 C C . ARG A 1 118 ? -12.677 5.576 34.746 1.00 85.00 118 ARG A C 1
ATOM 1013 O O . ARG A 1 118 ? -12.185 6.133 33.770 1.00 85.00 118 ARG A O 1
ATOM 1020 N N . LEU A 1 119 ? -12.760 4.249 34.834 1.00 86.00 119 LEU A N 1
ATOM 1021 C CA . LEU A 1 119 ? -12.272 3.362 33.775 1.00 86.00 119 LEU A CA 1
ATOM 1022 C C . LEU A 1 119 ? -13.064 3.534 32.465 1.00 86.00 119 LEU A C 1
ATOM 1024 O O . LEU A 1 119 ? -12.478 3.572 31.384 1.00 86.00 119 LEU A O 1
ATOM 1028 N N . LYS A 1 120 ? -14.388 3.712 32.551 1.00 83.69 120 LYS A N 1
ATOM 1029 C CA . LYS A 1 120 ? -15.239 4.009 31.390 1.00 83.69 120 LYS A CA 1
ATOM 1030 C C . LYS A 1 120 ? -14.833 5.310 30.692 1.00 83.69 120 LYS A C 1
ATOM 1032 O O . LYS A 1 120 ? -14.806 5.359 29.463 1.00 83.69 120 LYS A O 1
ATOM 1037 N N . GLU A 1 121 ? -14.488 6.352 31.446 1.00 86.75 121 GLU A N 1
ATOM 1038 C CA . GLU A 1 121 ? -13.971 7.597 30.868 1.00 86.75 121 GLU A CA 1
ATOM 1039 C C . GLU A 1 121 ? -12.653 7.389 30.115 1.00 86.75 121 GLU A C 1
ATOM 1041 O O . GLU A 1 121 ? -12.490 7.935 29.022 1.00 86.75 121 GLU A O 1
ATOM 1046 N N . GLU A 1 122 ? -11.732 6.578 30.645 1.00 89.69 122 GLU A N 1
ATOM 1047 C CA . GLU A 1 122 ? -10.487 6.247 29.938 1.00 89.69 122 GLU A CA 1
ATOM 1048 C C . GLU A 1 122 ? -10.761 5.523 28.616 1.00 89.69 122 GLU A C 1
ATOM 1050 O O . GLU A 1 122 ? -10.181 5.875 27.586 1.00 89.69 122 GLU A O 1
ATOM 1055 N N . PHE A 1 123 ? -11.702 4.575 28.598 1.00 89.00 123 PHE A N 1
ATOM 1056 C CA . PHE A 1 123 ? -12.109 3.897 27.367 1.00 89.00 123 PHE A CA 1
ATOM 1057 C C . PHE A 1 123 ? -12.713 4.853 26.331 1.00 89.00 123 PHE A C 1
ATOM 1059 O O . PHE A 1 123 ? -12.371 4.782 25.149 1.00 89.00 123 PHE A O 1
ATOM 1066 N N . LEU A 1 124 ? -13.535 5.817 26.759 1.00 87.12 124 LEU A N 1
ATOM 1067 C CA . LEU A 1 124 ? -14.048 6.862 25.868 1.00 87.12 124 LEU A CA 1
ATOM 1068 C C . LEU A 1 124 ? -12.919 7.732 25.295 1.00 87.12 124 LEU A C 1
ATOM 1070 O O . LEU A 1 124 ? -12.946 8.080 24.111 1.00 87.12 124 LEU A O 1
ATOM 1074 N N . ARG A 1 125 ? -11.900 8.066 26.099 1.00 91.38 125 ARG A N 1
ATOM 1075 C CA . ARG A 1 125 ? -10.712 8.795 25.618 1.00 91.38 125 ARG A CA 1
ATOM 1076 C C . ARG A 1 125 ? -9.890 7.959 24.638 1.00 91.38 125 ARG A C 1
ATOM 1078 O O . ARG A 1 125 ? -9.406 8.507 23.649 1.00 91.38 125 ARG A O 1
ATOM 1085 N N . ILE A 1 126 ? -9.736 6.655 24.875 1.00 92.31 126 ILE A N 1
ATOM 1086 C CA . ILE A 1 126 ? -9.088 5.726 23.935 1.00 92.31 126 ILE A CA 1
ATOM 1087 C C . ILE A 1 126 ? -9.845 5.707 22.604 1.00 92.31 126 ILE A C 1
ATOM 1089 O O . ILE A 1 126 ? -9.220 5.916 21.569 1.00 92.31 126 ILE A O 1
ATOM 1093 N N . GLY A 1 127 ? -11.174 5.569 22.622 1.00 90.88 127 GLY A N 1
ATOM 1094 C CA . GLY A 1 127 ? -11.994 5.583 21.407 1.00 90.88 127 GLY A CA 1
ATOM 1095 C C . GLY A 1 127 ? -11.838 6.873 20.592 1.00 90.88 127 GLY A C 1
ATOM 1096 O O . GLY A 1 127 ? -11.627 6.816 19.383 1.00 90.88 127 GLY A O 1
ATOM 1097 N N . LYS A 1 128 ? -11.842 8.039 21.255 1.00 92.56 128 LYS A N 1
ATOM 1098 C CA . LYS A 1 128 ? -11.591 9.337 20.594 1.00 92.56 128 LYS A CA 1
ATOM 1099 C C . LYS A 1 128 ? -10.187 9.431 19.988 1.00 92.56 128 LYS A C 1
ATOM 1101 O O . LYS A 1 128 ? -10.019 9.976 18.898 1.00 92.56 128 LYS A O 1
ATOM 1106 N N . ARG A 1 129 ? -9.166 8.911 20.681 1.00 95.88 129 ARG A N 1
ATOM 1107 C CA . ARG A 1 129 ? -7.794 8.851 20.149 1.00 95.88 129 ARG A CA 1
ATOM 1108 C C . ARG A 1 129 ? -7.695 7.917 18.946 1.00 95.88 129 ARG A C 1
ATOM 1110 O O . ARG A 1 129 ? -7.042 8.289 17.979 1.00 95.88 129 ARG A O 1
ATOM 1117 N N . ALA A 1 130 ? -8.367 6.768 18.982 1.00 95.94 130 ALA A N 1
ATOM 1118 C CA . ALA A 1 130 ? -8.409 5.832 17.863 1.00 95.94 1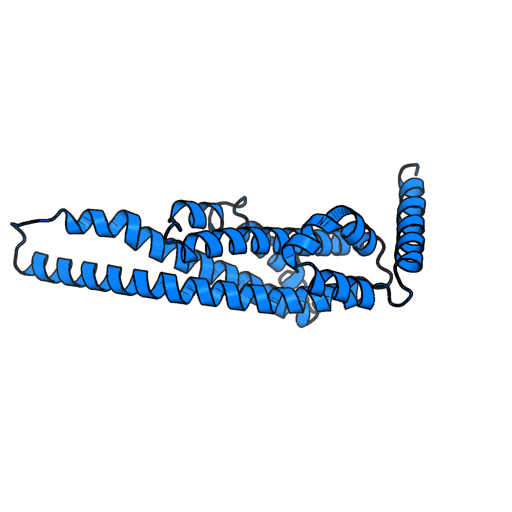30 ALA A CA 1
ATOM 1119 C C . ALA A 1 130 ? -9.054 6.471 16.623 1.00 95.94 130 ALA A C 1
ATOM 1121 O O . ALA A 1 130 ? -8.482 6.405 15.541 1.00 95.94 130 ALA A O 1
ATOM 1122 N N . GLU A 1 131 ? -10.171 7.186 16.781 1.00 95.38 131 GLU A N 1
ATOM 1123 C CA . GLU A 1 131 ? -10.830 7.907 15.682 1.00 95.38 131 GLU A CA 1
ATOM 1124 C C . GLU A 1 131 ? -9.913 8.959 15.038 1.00 95.38 131 GLU A C 1
ATOM 1126 O O . GLU A 1 131 ? -9.768 9.015 13.812 1.00 95.38 131 GLU A O 1
ATOM 1131 N N . LYS A 1 132 ? -9.223 9.755 15.865 1.00 97.44 132 LYS A N 1
ATOM 1132 C CA . LYS A 1 132 ? -8.198 10.692 15.389 1.00 97.44 132 LYS A CA 1
ATOM 1133 C C . LYS A 1 132 ? -7.060 9.952 14.670 1.00 97.44 132 LYS A C 1
ATOM 1135 O O . LYS A 1 132 ? -6.669 10.359 13.577 1.00 97.44 132 LYS A O 1
ATOM 1140 N N . GLY A 1 133 ? -6.596 8.842 15.238 1.00 97.75 133 GLY A N 1
ATOM 1141 C CA . GLY A 1 133 ? -5.544 7.998 14.677 1.00 97.75 133 GLY A CA 1
ATOM 1142 C C . GLY A 1 133 ? -5.909 7.376 13.326 1.00 97.75 133 GLY A C 1
ATOM 1143 O O . GLY A 1 133 ? -5.053 7.304 12.450 1.00 97.75 133 GLY A O 1
ATOM 1144 N N . VAL A 1 134 ? -7.173 6.999 13.097 1.00 98.00 134 VAL A N 1
ATOM 1145 C CA . VAL A 1 134 ? -7.653 6.553 11.774 1.00 98.00 134 VAL A CA 1
ATOM 1146 C C . VAL A 1 134 ? -7.510 7.676 10.747 1.00 98.00 134 VAL A C 1
ATOM 1148 O O . VAL A 1 134 ? -6.988 7.457 9.651 1.00 98.00 134 VAL A O 1
ATOM 1151 N N . LYS A 1 135 ? -7.955 8.891 11.096 1.00 97.88 135 LYS A N 1
ATOM 1152 C CA . LYS A 1 135 ? -7.889 10.055 10.203 1.00 97.88 135 LYS A CA 1
ATOM 1153 C C . LYS A 1 135 ? -6.450 10.432 9.860 1.00 97.88 135 LYS A C 1
ATOM 1155 O O . LYS A 1 135 ? -6.168 10.712 8.699 1.00 97.88 135 LYS A O 1
ATOM 1160 N N . GLU A 1 136 ? -5.561 10.464 10.844 1.00 98.00 136 GLU A N 1
ATOM 1161 C CA . GLU A 1 136 ? -4.153 10.824 10.641 1.00 98.00 136 GLU A CA 1
ATOM 1162 C C . GLU A 1 136 ? -3.409 9.725 9.876 1.00 98.00 136 GLU A C 1
ATOM 1164 O O . GLU A 1 136 ? -2.855 9.992 8.805 1.00 98.00 136 GLU A O 1
ATOM 1169 N N . GLY A 1 137 ? -3.515 8.477 10.343 1.00 97.94 137 GLY A N 1
ATOM 1170 C CA . GLY A 1 137 ? -2.823 7.329 9.762 1.00 97.94 137 GLY A CA 1
ATOM 1171 C C . GLY A 1 137 ? -3.173 7.113 8.292 1.00 97.94 137 GLY A C 1
ATOM 1172 O O . GLY A 1 137 ? -2.288 6.922 7.462 1.00 97.94 137 GLY A O 1
ATOM 1173 N N . ILE A 1 138 ? -4.446 7.242 7.900 1.00 98.31 138 ILE A N 1
ATOM 1174 C CA . ILE A 1 138 ? -4.805 7.044 6.491 1.00 98.31 138 ILE A CA 1
ATOM 1175 C C . ILE A 1 138 ? -4.255 8.145 5.566 1.00 98.31 138 ILE A C 1
ATOM 1177 O O . ILE A 1 138 ? -3.934 7.876 4.405 1.00 98.31 138 ILE A O 1
ATOM 1181 N N . GLN A 1 139 ? -4.113 9.385 6.048 1.00 98.44 139 GLN A N 1
ATOM 1182 C CA . GLN A 1 139 ? -3.488 10.452 5.256 1.00 98.44 139 GLN A CA 1
ATOM 1183 C C . GLN A 1 139 ? -1.966 10.295 5.208 1.00 98.44 139 GLN A C 1
ATOM 1185 O O . GLN A 1 139 ? -1.354 10.625 4.193 1.00 98.44 139 GLN A O 1
ATOM 1190 N N . GLU A 1 140 ? -1.346 9.788 6.272 1.00 98.38 140 GLU A N 1
ATOM 1191 C CA . GLU A 1 140 ? 0.076 9.436 6.298 1.00 98.38 140 GLU A CA 1
ATOM 1192 C C . GLU A 1 140 ? 0.401 8.334 5.297 1.00 98.38 140 GLU A C 1
ATOM 1194 O O . GLU A 1 140 ? 1.232 8.556 4.416 1.00 98.38 140 GLU A O 1
ATOM 1199 N N . ILE A 1 141 ? -0.334 7.220 5.328 1.00 98.56 141 ILE A N 1
ATOM 1200 C CA . ILE A 1 141 ? -0.175 6.121 4.366 1.00 98.56 141 ILE A CA 1
ATOM 1201 C C . ILE A 1 141 ? -0.330 6.637 2.931 1.00 98.56 141 ILE A C 1
ATOM 1203 O O . ILE A 1 141 ? 0.489 6.331 2.066 1.00 98.56 141 ILE A O 1
ATOM 1207 N N . LYS A 1 142 ? -1.338 7.483 2.669 1.00 98.50 142 LYS A N 1
ATOM 1208 C CA . LYS A 1 142 ? -1.541 8.086 1.344 1.00 98.50 142 LYS A CA 1
ATOM 1209 C C . LYS A 1 142 ? -0.346 8.927 0.893 1.00 98.50 142 LYS A C 1
ATOM 1211 O O . LYS A 1 142 ? 0.060 8.827 -0.263 1.00 98.50 142 LYS A O 1
ATOM 1216 N N . ARG A 1 143 ? 0.184 9.786 1.769 1.00 98.25 143 ARG A N 1
ATOM 1217 C CA . ARG A 1 143 ? 1.351 10.627 1.459 1.00 98.25 143 ARG A CA 1
ATOM 1218 C C . ARG A 1 143 ? 2.581 9.771 1.184 1.00 98.25 143 ARG A C 1
ATOM 1220 O O . ARG A 1 143 ? 3.249 10.006 0.182 1.00 98.25 143 ARG A O 1
ATOM 1227 N N . LEU A 1 144 ? 2.831 8.768 2.025 1.00 98.31 144 LEU A N 1
ATOM 1228 C CA . LEU A 1 144 ? 3.940 7.838 1.852 1.00 98.31 144 LEU A CA 1
ATOM 1229 C C . LEU A 1 144 ? 3.834 7.108 0.512 1.00 98.31 144 LEU A C 1
ATOM 1231 O O . LEU A 1 144 ? 4.752 7.220 -0.288 1.00 98.31 144 LEU A O 1
ATOM 1235 N N . PHE A 1 145 ? 2.697 6.479 0.200 1.00 98.19 145 PHE A N 1
ATOM 1236 C CA . PHE A 1 145 ? 2.518 5.810 -1.091 1.00 98.19 145 PHE A CA 1
ATOM 1237 C C . PHE A 1 145 ? 2.739 6.736 -2.289 1.00 98.19 145 PHE A C 1
ATOM 1239 O O . PHE A 1 145 ? 3.415 6.336 -3.230 1.00 98.19 145 PHE A O 1
ATOM 1246 N N . ASN A 1 146 ? 2.194 7.957 -2.274 1.00 95.75 146 ASN A N 1
ATOM 1247 C CA . ASN A 1 146 ? 2.384 8.907 -3.375 1.00 95.75 146 ASN A CA 1
ATOM 1248 C C . ASN A 1 146 ? 3.863 9.264 -3.570 1.00 95.75 146 ASN A C 1
ATOM 1250 O O . ASN A 1 146 ? 4.360 9.243 -4.694 1.00 95.75 146 ASN A O 1
ATOM 1254 N N . ASN A 1 147 ? 4.571 9.559 -2.479 1.00 95.69 147 ASN A N 1
ATOM 1255 C CA . ASN A 1 147 ? 5.988 9.908 -2.534 1.00 95.69 147 ASN A CA 1
ATOM 1256 C C . ASN A 1 147 ? 6.835 8.708 -2.980 1.00 95.69 147 ASN A C 1
ATOM 1258 O O . ASN A 1 147 ? 7.733 8.854 -3.808 1.00 95.69 147 ASN A O 1
ATOM 1262 N N . THR A 1 148 ? 6.524 7.509 -2.484 1.00 95.88 148 THR A N 1
ATOM 1263 C CA . THR A 1 148 ? 7.199 6.273 -2.891 1.00 95.88 148 THR A CA 1
ATOM 1264 C C . THR A 1 148 ? 6.904 5.921 -4.348 1.00 95.88 148 THR A C 1
ATOM 1266 O O . THR A 1 148 ? 7.806 5.465 -5.039 1.00 95.88 148 THR A O 1
ATOM 1269 N N . LEU A 1 149 ? 5.696 6.183 -4.858 1.00 94.00 149 LEU A N 1
ATOM 1270 C CA . LEU A 1 149 ? 5.341 5.952 -6.262 1.00 94.00 149 LEU A CA 1
ATOM 1271 C C . LEU A 1 149 ? 6.191 6.801 -7.218 1.00 94.00 149 LEU A C 1
ATOM 1273 O O . LEU A 1 149 ? 6.578 6.310 -8.281 1.00 94.00 149 LEU A O 1
ATOM 1277 N N . GLU A 1 150 ? 6.517 8.038 -6.836 1.00 89.69 150 GLU A N 1
ATOM 1278 C CA . GLU A 1 150 ? 7.435 8.882 -7.609 1.00 89.69 150 GLU A CA 1
ATOM 1279 C C . GLU A 1 150 ? 8.869 8.344 -7.560 1.00 89.69 150 GLU A C 1
ATOM 1281 O O . GLU A 1 150 ? 9.525 8.237 -8.592 1.00 89.69 150 GLU A O 1
ATOM 1286 N N . GLN A 1 151 ? 9.347 7.902 -6.393 1.00 89.00 151 GLN A N 1
ATOM 1287 C CA . GLN A 1 151 ? 10.666 7.260 -6.291 1.00 89.00 151 GLN A CA 1
ATOM 1288 C C . GLN A 1 151 ? 10.742 5.976 -7.123 1.00 89.00 151 GLN A C 1
ATOM 1290 O O . GLN A 1 151 ? 11.731 5.734 -7.814 1.00 89.00 151 GLN A O 1
ATOM 1295 N N . VAL A 1 152 ? 9.670 5.182 -7.126 1.00 87.94 152 VAL A N 1
ATOM 1296 C CA . VAL A 1 152 ? 9.521 4.007 -7.985 1.00 87.94 152 VAL A CA 1
ATOM 1297 C C . VAL A 1 152 ? 9.570 4.405 -9.462 1.00 87.94 152 VAL A C 1
ATOM 1299 O O . VAL A 1 152 ? 10.263 3.748 -10.234 1.00 87.94 152 VAL A O 1
ATOM 1302 N N . ARG A 1 153 ? 8.915 5.503 -9.860 1.00 86.31 153 ARG A N 1
ATOM 1303 C CA . ARG A 1 153 ? 8.967 6.044 -11.231 1.00 86.31 153 ARG A CA 1
ATOM 1304 C C . ARG A 1 153 ? 10.401 6.366 -11.658 1.00 86.31 153 ARG A C 1
ATOM 1306 O O . ARG A 1 153 ? 10.849 5.909 -12.707 1.00 86.31 153 ARG A O 1
ATOM 1313 N N . LEU A 1 154 ? 11.138 7.094 -10.821 1.00 83.81 154 LEU A N 1
ATOM 1314 C CA . LEU A 1 154 ? 12.533 7.466 -11.079 1.00 83.81 154 LEU A CA 1
ATOM 1315 C C . LEU A 1 154 ? 13.454 6.241 -11.123 1.00 83.81 154 LEU A C 1
ATOM 1317 O O . LEU A 1 154 ? 14.304 6.124 -12.010 1.00 83.81 154 LEU A O 1
ATOM 1321 N N . PHE A 1 155 ? 13.258 5.299 -10.199 1.00 79.69 155 PHE A N 1
ATOM 1322 C CA . PHE A 1 155 ? 13.991 4.037 -10.171 1.00 79.69 155 PHE A CA 1
ATOM 1323 C C . PHE A 1 155 ? 13.749 3.220 -11.446 1.00 79.69 155 PHE A C 1
ATOM 1325 O O . PHE A 1 155 ? 14.698 2.728 -12.057 1.00 79.69 155 PHE A O 1
ATOM 1332 N N . MET A 1 156 ? 12.495 3.140 -11.891 1.00 77.94 156 MET A N 1
ATOM 1333 C CA . MET A 1 156 ? 12.094 2.496 -13.140 1.00 77.94 156 MET A CA 1
ATOM 1334 C C . MET A 1 156 ? 12.762 3.123 -14.364 1.00 77.94 156 MET A C 1
ATOM 1336 O O . MET A 1 156 ? 13.283 2.397 -15.201 1.00 77.94 156 MET A O 1
ATOM 1340 N N . ILE A 1 157 ? 12.817 4.452 -14.460 1.00 79.38 157 ILE A N 1
ATOM 1341 C CA . ILE A 1 157 ? 13.497 5.134 -15.573 1.00 79.38 157 ILE A CA 1
ATOM 1342 C C . ILE A 1 157 ? 14.995 4.813 -15.580 1.00 79.38 157 ILE A C 1
ATOM 1344 O O . ILE A 1 157 ? 15.568 4.529 -16.634 1.00 79.38 157 ILE A O 1
ATOM 1348 N N . ARG A 1 158 ? 15.634 4.803 -14.405 1.00 78.00 158 ARG A N 1
ATOM 1349 C CA . ARG A 1 158 ? 17.070 4.524 -14.277 1.00 78.00 158 ARG A CA 1
ATOM 1350 C C . ARG A 1 158 ? 17.422 3.073 -14.612 1.00 78.00 158 ARG A C 1
ATOM 1352 O O . ARG A 1 158 ? 18.383 2.833 -15.332 1.00 78.00 158 ARG A O 1
ATOM 1359 N N . VAL A 1 159 ? 16.675 2.114 -14.066 1.00 71.00 159 VAL A N 1
ATOM 1360 C CA . VAL A 1 159 ? 16.950 0.669 -14.207 1.00 71.00 159 VAL A CA 1
ATOM 1361 C C . VAL A 1 159 ? 16.341 0.087 -15.485 1.00 71.00 159 VAL A C 1
ATOM 1363 O O . VAL A 1 159 ? 16.730 -0.997 -15.922 1.00 71.00 159 VAL A O 1
ATOM 1366 N N . GLY A 1 160 ? 15.371 0.787 -16.068 1.00 67.38 160 GLY A N 1
ATOM 1367 C CA . GLY A 1 160 ? 14.591 0.339 -17.210 1.00 67.38 160 GLY A CA 1
ATOM 1368 C C . GLY A 1 160 ? 15.243 0.559 -18.565 1.00 67.38 160 GLY A C 1
ATOM 1369 O O . GLY A 1 160 ? 15.030 -0.251 -19.466 1.00 67.38 160 GLY A O 1
ATOM 1370 N N . ARG A 1 161 ? 16.065 1.607 -18.711 1.00 66.56 161 ARG A N 1
ATOM 1371 C CA . ARG A 1 161 ? 16.811 1.855 -19.952 1.00 66.56 161 ARG A CA 1
ATOM 1372 C C . ARG A 1 161 ? 17.721 0.662 -20.252 1.00 66.56 161 ARG A C 1
ATOM 1374 O O . ARG A 1 161 ? 18.548 0.292 -19.420 1.00 66.56 161 ARG A O 1
ATOM 1381 N N . ASN A 1 162 ? 17.561 0.062 -21.431 1.00 68.38 162 ASN A N 1
ATOM 1382 C CA . ASN A 1 162 ? 18.302 -1.122 -21.885 1.00 68.38 162 ASN A CA 1
ATOM 1383 C C . ASN A 1 162 ? 18.107 -2.380 -21.009 1.00 68.38 162 ASN A C 1
ATOM 1385 O O . ASN A 1 162 ? 18.990 -3.238 -20.945 1.00 68.38 162 ASN A O 1
ATOM 1389 N N . ASN A 1 163 ? 16.977 -2.507 -20.302 1.00 77.06 163 ASN A N 1
ATOM 1390 C CA . ASN A 1 163 ? 16.654 -3.701 -19.519 1.00 77.06 163 ASN A CA 1
ATOM 1391 C C . ASN A 1 163 ? 15.454 -4.458 -20.123 1.00 77.06 163 ASN A C 1
ATOM 1393 O O . ASN A 1 163 ? 14.305 -4.110 -19.837 1.00 77.06 163 ASN A O 1
ATOM 1397 N N . PRO A 1 164 ? 15.696 -5.542 -20.888 1.00 80.44 164 PRO A N 1
ATOM 1398 C CA . PRO A 1 164 ? 14.646 -6.326 -21.545 1.00 80.44 164 PRO A CA 1
ATOM 1399 C C . PRO A 1 164 ? 13.523 -6.795 -20.611 1.00 80.44 164 PRO A C 1
ATOM 1401 O O . PRO A 1 164 ? 12.345 -6.752 -20.965 1.00 80.44 164 PRO A O 1
ATOM 1404 N N . LEU A 1 165 ? 13.854 -7.190 -19.376 1.00 81.25 165 LEU A N 1
ATOM 1405 C CA . LEU A 1 165 ? 12.856 -7.640 -18.397 1.00 81.25 165 LEU A CA 1
ATOM 1406 C C . LEU A 1 165 ? 11.906 -6.514 -17.982 1.00 81.25 165 LEU A C 1
ATOM 1408 O O . LEU A 1 165 ? 10.725 -6.756 -17.738 1.00 81.25 165 LEU A O 1
ATOM 1412 N N . PHE A 1 166 ? 12.415 -5.286 -17.927 1.00 82.69 166 PHE A N 1
ATOM 1413 C CA . PHE A 1 166 ? 11.629 -4.112 -17.584 1.00 82.69 166 PHE A CA 1
ATOM 1414 C C . PHE A 1 166 ? 10.697 -3.693 -18.726 1.00 82.69 166 PHE A C 1
ATOM 1416 O O . PHE A 1 166 ? 9.520 -3.427 -18.493 1.00 82.69 166 PHE A O 1
ATOM 1423 N N . ILE A 1 167 ? 11.179 -3.736 -19.969 1.00 82.81 167 ILE A N 1
ATOM 1424 C CA . ILE A 1 167 ? 10.356 -3.482 -21.162 1.00 82.81 167 ILE A CA 1
ATOM 1425 C C . ILE A 1 167 ? 9.229 -4.512 -21.250 1.00 82.81 167 ILE A C 1
ATOM 1427 O O . ILE A 1 167 ? 8.059 -4.160 -21.397 1.00 82.81 167 ILE A O 1
ATOM 1431 N N . ARG A 1 168 ? 9.560 -5.794 -21.051 1.00 84.94 168 ARG A N 1
ATOM 1432 C CA . ARG A 1 168 ? 8.572 -6.876 -20.999 1.00 84.94 168 ARG A CA 1
ATOM 1433 C C . ARG A 1 168 ? 7.537 -6.652 -19.898 1.00 84.94 168 ARG A C 1
ATOM 1435 O O . ARG A 1 168 ? 6.356 -6.905 -20.127 1.00 84.94 168 ARG A O 1
ATOM 1442 N N . PHE A 1 169 ? 7.966 -6.199 -18.720 1.00 87.94 169 PHE A N 1
ATOM 1443 C CA . PHE A 1 169 ? 7.066 -5.855 -17.621 1.00 87.94 169 PHE A CA 1
ATOM 1444 C C . PHE A 1 169 ? 6.102 -4.733 -18.012 1.00 87.94 169 PHE A C 1
ATOM 1446 O O . PHE A 1 169 ? 4.901 -4.914 -17.852 1.00 87.94 169 PHE A O 1
ATOM 1453 N N . ILE A 1 170 ? 6.591 -3.630 -18.586 1.00 86.31 170 ILE A N 1
ATOM 1454 C CA . ILE A 1 170 ? 5.737 -2.507 -19.000 1.00 86.31 170 ILE A CA 1
ATOM 1455 C C . ILE A 1 170 ? 4.667 -2.950 -19.989 1.00 86.31 170 ILE A C 1
ATOM 1457 O O . ILE A 1 170 ? 3.499 -2.617 -19.808 1.00 86.31 170 ILE A O 1
ATOM 1461 N N . VAL A 1 171 ? 5.054 -3.718 -21.010 1.00 85.12 171 VAL A N 1
ATOM 1462 C CA . VAL A 1 171 ? 4.117 -4.190 -22.037 1.00 85.12 171 VAL A CA 1
ATOM 1463 C C . VAL A 1 171 ? 3.090 -5.150 -21.439 1.00 85.12 171 VAL A C 1
ATOM 1465 O O . VAL A 1 171 ? 1.896 -5.023 -21.695 1.00 85.12 171 VAL A O 1
ATOM 1468 N N . LYS A 1 172 ? 3.529 -6.110 -20.614 1.00 89.38 172 LYS A N 1
ATOM 1469 C CA . LYS A 1 172 ? 2.621 -7.096 -20.008 1.00 89.38 172 LYS A CA 1
ATOM 1470 C C . LYS A 1 172 ? 1.683 -6.485 -18.970 1.00 89.38 172 LYS A C 1
ATOM 1472 O O . LYS A 1 172 ? 0.534 -6.904 -18.867 1.00 89.38 172 LYS A O 1
ATOM 1477 N N . GLU A 1 173 ? 2.169 -5.520 -18.201 1.00 92.81 173 GLU A N 1
ATOM 1478 C CA . GLU A 1 173 ? 1.479 -4.944 -17.046 1.00 92.81 173 GLU A CA 1
ATOM 1479 C C . GLU A 1 173 ? 0.994 -3.508 -17.325 1.00 92.81 173 GLU A C 1
ATOM 1481 O O . GLU A 1 173 ? 0.745 -2.732 -16.403 1.00 92.81 173 GLU A O 1
ATOM 1486 N N . GLU A 1 174 ? 0.798 -3.140 -18.598 1.00 90.94 174 GLU A N 1
ATOM 1487 C CA . GLU A 1 174 ? 0.355 -1.799 -19.007 1.00 90.94 174 GLU A CA 1
ATOM 1488 C C . GLU A 1 174 ? -0.920 -1.368 -18.266 1.00 90.94 174 GLU A C 1
ATOM 1490 O O . GLU A 1 174 ? -1.019 -0.249 -17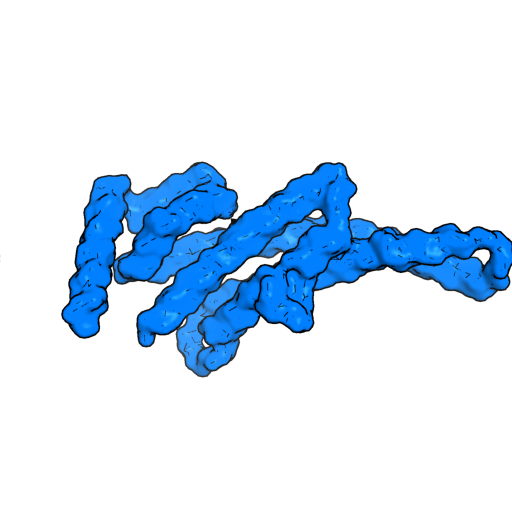.760 1.00 90.94 174 GLU A O 1
ATOM 1495 N N . LYS A 1 175 ? -1.899 -2.275 -18.151 1.00 93.56 175 LYS A N 1
ATOM 1496 C CA . LYS A 1 175 ? -3.158 -2.009 -17.437 1.00 93.56 175 LYS A CA 1
ATOM 1497 C C . LYS A 1 175 ? -2.913 -1.676 -15.964 1.00 93.56 175 LYS A C 1
ATOM 1499 O O . LYS A 1 175 ? -3.525 -0.740 -15.448 1.00 93.56 175 LYS A O 1
ATOM 1504 N N . LEU A 1 176 ? -2.012 -2.410 -15.307 1.00 94.62 176 LEU A N 1
ATOM 1505 C CA . LEU A 1 176 ? -1.631 -2.179 -13.915 1.00 94.62 176 LEU A CA 1
ATOM 1506 C C . LEU A 1 176 ? -0.974 -0.804 -13.760 1.00 94.62 176 LEU A C 1
ATOM 1508 O O . LEU A 1 176 ? -1.374 -0.022 -12.898 1.00 94.62 176 LEU A O 1
ATOM 1512 N N . LEU A 1 177 ? -0.020 -0.476 -14.634 1.00 92.81 177 LEU A N 1
ATOM 1513 C CA . LEU A 1 177 ? 0.681 0.808 -14.637 1.00 92.81 177 LEU A CA 1
ATOM 1514 C C . LEU A 1 177 ? -0.282 1.980 -14.870 1.00 92.81 177 LEU A C 1
ATOM 1516 O O . LEU A 1 177 ? -0.291 2.935 -14.090 1.00 92.81 177 LEU A O 1
ATOM 1520 N N . ARG A 1 178 ? -1.161 1.884 -15.875 1.00 93.81 178 ARG A N 1
ATOM 1521 C CA . ARG A 1 178 ? -2.211 2.884 -16.137 1.00 93.81 178 ARG A CA 1
ATOM 1522 C C . ARG A 1 178 ? -3.139 3.060 -14.944 1.00 93.81 178 ARG A C 1
ATOM 1524 O O . ARG A 1 178 ? -3.497 4.188 -14.609 1.00 93.81 178 ARG A O 1
ATOM 1531 N N . GLN A 1 179 ? -3.526 1.969 -14.286 1.00 95.12 179 GLN A N 1
ATOM 1532 C CA . GLN A 1 179 ? -4.381 2.032 -13.107 1.00 95.12 179 GLN A CA 1
ATOM 1533 C C . GLN A 1 179 ? -3.658 2.659 -11.909 1.00 95.12 179 GLN A C 1
ATOM 1535 O O . GLN A 1 179 ? -4.276 3.404 -11.146 1.00 95.12 179 GLN A O 1
ATOM 1540 N N . ALA A 1 180 ? -2.371 2.371 -11.719 1.00 93.94 180 ALA A N 1
ATOM 1541 C CA . ALA A 1 180 ? -1.574 2.876 -10.609 1.00 93.94 180 ALA A CA 1
ATOM 1542 C C . ALA A 1 180 ? -1.284 4.379 -10.743 1.00 93.94 180 ALA A C 1
ATOM 1544 O O . ALA A 1 180 ? -1.643 5.136 -9.833 1.00 93.94 180 ALA A O 1
ATOM 1545 N N . TYR A 1 181 ? -0.719 4.795 -11.881 1.00 91.06 181 TYR A N 1
ATOM 1546 C CA . TYR A 1 181 ? -0.295 6.172 -12.166 1.00 91.06 181 TYR A CA 1
ATOM 1547 C C . TYR A 1 181 ? -1.440 7.081 -12.631 1.00 91.06 181 TYR A C 1
ATOM 1549 O O . TYR A 1 181 ? -1.413 8.289 -12.410 1.00 91.06 181 TYR A O 1
ATOM 1557 N N . GLY A 1 182 ? -2.476 6.516 -13.251 1.00 92.12 182 GLY A N 1
ATOM 1558 C CA . GLY A 1 182 ? -3.473 7.286 -13.987 1.00 92.12 182 GLY A CA 1
ATOM 1559 C C . GLY A 1 182 ? -2.978 7.670 -15.383 1.00 92.12 182 GLY A C 1
ATOM 1560 O O . GLY A 1 182 ? -1.786 7.630 -15.682 1.00 92.12 182 GLY A O 1
ATOM 1561 N N . ARG A 1 183 ? -3.917 8.050 -16.256 1.00 89.56 183 ARG A N 1
ATOM 1562 C CA . ARG A 1 183 ? -3.670 8.223 -17.697 1.00 89.56 183 ARG A CA 1
ATOM 1563 C C . ARG A 1 183 ? -2.510 9.175 -18.015 1.00 89.56 183 ARG A C 1
ATOM 1565 O O . ARG A 1 183 ? -1.566 8.757 -18.670 1.00 89.56 183 ARG A O 1
ATOM 1572 N N . ARG A 1 184 ? -2.555 10.412 -17.506 1.00 88.69 184 ARG A N 1
ATOM 1573 C CA . ARG A 1 184 ? -1.552 11.449 -17.819 1.00 88.69 184 ARG A CA 1
ATOM 1574 C C . ARG A 1 184 ? -0.151 11.094 -17.318 1.00 88.69 184 ARG A C 1
ATOM 1576 O O . ARG A 1 184 ? 0.819 11.249 -18.046 1.00 88.69 184 ARG A O 1
ATOM 1583 N N . ALA A 1 185 ? -0.039 10.616 -16.078 1.00 88.00 185 ALA A N 1
ATOM 1584 C CA . ALA A 1 185 ? 1.260 10.268 -15.502 1.00 88.00 185 ALA A CA 1
ATOM 1585 C C . ALA A 1 185 ? 1.858 9.013 -16.158 1.00 88.00 185 ALA A C 1
ATOM 1587 O O . ALA A 1 185 ? 3.070 8.933 -16.330 1.00 88.00 185 ALA A O 1
ATOM 1588 N N . PHE A 1 186 ? 1.013 8.063 -16.575 1.00 90.38 186 PHE A N 1
ATOM 1589 C CA . PHE A 1 186 ? 1.450 6.929 -17.383 1.00 90.38 186 PHE A CA 1
ATOM 1590 C C . PHE A 1 186 ? 1.974 7.375 -18.755 1.00 90.38 186 PHE A C 1
ATOM 1592 O O . PHE A 1 186 ? 3.064 6.973 -19.141 1.00 90.38 186 PHE A O 1
ATOM 1599 N N . GLU A 1 187 ? 1.243 8.238 -19.467 1.00 88.94 187 GLU A N 1
ATOM 1600 C CA . GLU A 1 187 ? 1.684 8.795 -20.757 1.00 88.94 187 GLU A CA 1
ATOM 1601 C C . GLU A 1 187 ? 3.039 9.522 -20.620 1.00 88.94 187 GLU A C 1
ATOM 1603 O O . GLU A 1 187 ? 3.938 9.301 -21.429 1.00 88.94 187 GLU A O 1
ATOM 1608 N N . GLY A 1 188 ? 3.233 10.297 -19.545 1.00 88.25 188 GLY A N 1
ATOM 1609 C CA . GLY A 1 188 ? 4.521 10.929 -19.233 1.00 88.25 188 GLY A CA 1
ATOM 1610 C C . GLY A 1 188 ? 5.655 9.929 -18.965 1.00 88.25 188 GLY A C 1
ATOM 1611 O O . GLY A 1 188 ? 6.747 10.084 -19.504 1.00 88.25 188 GLY A O 1
ATOM 1612 N N . LEU A 1 189 ? 5.396 8.865 -18.193 1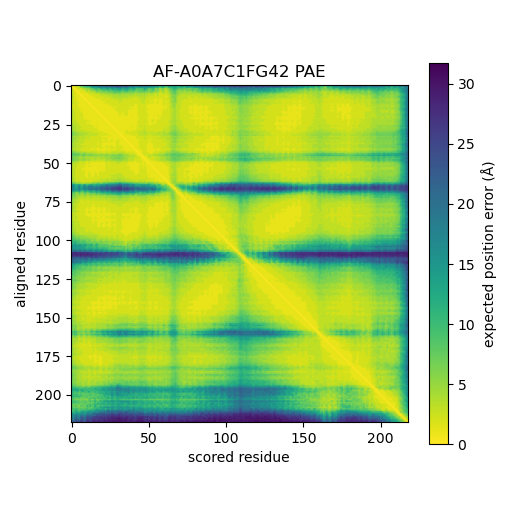.00 86.44 189 LEU A N 1
ATOM 1613 C CA . LEU A 1 189 ? 6.369 7.786 -17.971 1.00 86.44 189 LEU A CA 1
ATOM 1614 C C . LEU A 1 189 ? 6.791 7.124 -19.293 1.00 86.44 189 LEU A C 1
ATOM 1616 O O . LEU A 1 189 ? 7.980 6.901 -19.511 1.00 86.44 189 LEU A O 1
ATOM 1620 N N . MET A 1 190 ? 5.835 6.833 -20.178 1.00 86.31 190 MET A N 1
ATOM 1621 C CA . MET A 1 190 ? 6.121 6.214 -21.475 1.00 86.31 190 MET A CA 1
ATOM 1622 C C . MET A 1 190 ? 6.955 7.127 -22.375 1.00 86.31 190 MET A C 1
ATOM 1624 O O . MET A 1 190 ? 7.903 6.653 -22.996 1.00 86.31 190 MET A O 1
ATOM 1628 N N . ALA A 1 191 ? 6.666 8.430 -22.392 1.00 87.00 191 ALA A N 1
ATOM 1629 C CA . ALA A 1 191 ? 7.446 9.406 -23.151 1.00 87.00 191 ALA A CA 1
ATOM 1630 C C . ALA A 1 191 ? 8.900 9.525 -22.653 1.00 87.00 191 ALA A C 1
ATOM 1632 O O . ALA A 1 191 ? 9.816 9.690 -23.454 1.00 87.00 191 ALA A O 1
ATOM 1633 N N . GLU A 1 192 ? 9.139 9.409 -21.343 1.00 85.69 192 GLU A N 1
ATOM 1634 C CA . GLU A 1 192 ? 10.495 9.460 -20.770 1.00 85.69 192 GLU A CA 1
ATOM 1635 C C . GLU A 1 192 ? 11.307 8.178 -21.007 1.00 85.69 192 GLU A C 1
ATOM 1637 O O . GLU A 1 192 ? 12.536 8.228 -21.153 1.00 85.69 192 GLU A O 1
ATOM 1642 N N . LEU A 1 193 ? 10.631 7.027 -21.028 1.00 82.25 193 LEU A N 1
ATOM 1643 C CA . LEU A 1 193 ? 11.245 5.727 -21.301 1.00 82.25 193 LEU A CA 1
ATOM 1644 C C . LEU A 1 193 ? 11.531 5.528 -22.791 1.00 82.25 193 LEU A C 1
ATOM 1646 O O . LEU A 1 193 ? 12.592 5.018 -23.139 1.00 82.25 193 LEU A O 1
ATOM 1650 N N . PHE A 1 194 ? 10.618 5.979 -23.652 1.00 82.75 194 PHE A N 1
ATOM 1651 C CA . PHE A 1 194 ? 10.687 5.835 -25.103 1.00 82.75 194 PHE A CA 1
ATOM 1652 C C . PHE A 1 194 ? 10.603 7.218 -25.774 1.00 82.75 194 PHE A C 1
ATOM 1654 O O . PHE A 1 194 ? 9.593 7.550 -26.397 1.00 82.75 194 PHE A O 1
ATOM 1661 N N . PRO A 1 195 ? 11.665 8.046 -25.690 1.00 81.50 195 PRO A N 1
ATOM 1662 C CA . PRO A 1 195 ? 11.645 9.426 -26.190 1.00 81.50 195 PRO A CA 1
ATOM 1663 C C . PRO A 1 195 ? 11.457 9.534 -27.710 1.00 81.50 195 PRO A C 1
ATOM 1665 O O . PRO A 1 195 ? 11.073 10.584 -28.212 1.00 81.50 195 PRO A O 1
ATOM 1668 N N . GLN A 1 196 ? 11.707 8.449 -28.449 1.00 81.88 196 GLN A N 1
ATOM 1669 C CA . GLN A 1 196 ? 11.473 8.355 -29.895 1.00 81.88 196 GLN A CA 1
ATOM 1670 C C . GLN A 1 196 ? 10.018 7.974 -30.251 1.00 81.88 196 GLN A C 1
ATOM 1672 O O . GLN A 1 196 ? 9.697 7.789 -31.423 1.00 81.88 196 GLN A O 1
ATOM 1677 N N . GLY A 1 197 ? 9.134 7.860 -29.255 1.00 80.44 197 GLY A N 1
ATOM 1678 C CA . GLY A 1 197 ? 7.708 7.593 -29.430 1.00 80.44 197 GLY A CA 1
ATOM 1679 C C . GLY A 1 197 ? 7.342 6.109 -29.537 1.00 80.44 197 GLY A C 1
ATOM 1680 O O . GLY A 1 197 ? 8.175 5.211 -29.402 1.00 80.44 197 GLY A O 1
ATOM 1681 N N . GLU A 1 198 ? 6.056 5.854 -29.790 1.00 75.56 198 GLU A N 1
ATOM 1682 C CA . GLU A 1 198 ? 5.452 4.512 -29.767 1.00 75.56 198 GLU A CA 1
ATOM 1683 C C . GLU A 1 198 ? 6.106 3.534 -30.752 1.00 75.56 198 GLU A C 1
ATOM 1685 O O . GLU A 1 198 ? 6.277 2.360 -30.439 1.00 75.56 198 GLU A O 1
ATOM 1690 N N . ALA A 1 199 ? 6.545 4.001 -31.925 1.00 76.44 199 ALA A N 1
ATOM 1691 C CA . ALA A 1 199 ? 7.224 3.150 -32.904 1.00 76.44 199 ALA A CA 1
ATOM 1692 C C . ALA A 1 199 ? 8.531 2.554 -32.348 1.00 76.44 199 ALA A C 1
ATOM 1694 O O . ALA A 1 199 ? 8.827 1.378 -32.575 1.00 76.44 199 ALA A O 1
ATOM 1695 N N . ALA A 1 200 ? 9.292 3.339 -31.578 1.00 78.06 200 ALA A N 1
ATOM 1696 C CA . ALA A 1 200 ? 10.494 2.857 -30.908 1.00 78.06 200 ALA A CA 1
ATOM 1697 C C . ALA A 1 200 ? 10.151 1.880 -29.779 1.00 78.06 200 ALA A C 1
ATOM 1699 O O . ALA A 1 200 ? 10.787 0.833 -29.679 1.00 78.06 200 ALA A O 1
ATOM 1700 N N . GLN A 1 201 ? 9.095 2.161 -29.008 1.00 79.00 201 GLN A N 1
ATOM 1701 C CA . GLN A 1 201 ? 8.577 1.234 -27.999 1.00 79.00 201 GLN A CA 1
ATOM 1702 C C . GLN A 1 201 ? 8.201 -0.121 -28.617 1.00 79.00 201 GLN A C 1
ATOM 1704 O O . GLN A 1 201 ? 8.613 -1.160 -28.099 1.00 79.00 201 GLN A O 1
ATOM 1709 N N . PHE A 1 202 ? 7.437 -0.138 -29.716 1.00 77.31 202 PHE A N 1
ATOM 1710 C CA . PHE A 1 202 ? 7.036 -1.374 -30.394 1.00 77.31 202 PHE A CA 1
ATOM 1711 C C . PHE A 1 202 ? 8.239 -2.138 -30.935 1.00 77.31 202 PHE A C 1
ATOM 1713 O O . PHE A 1 202 ? 8.318 -3.350 -30.749 1.00 77.31 202 PHE A O 1
ATOM 1720 N N . LYS A 1 203 ? 9.193 -1.433 -31.554 1.00 80.44 203 LYS A N 1
ATOM 1721 C CA . LYS A 1 203 ? 10.430 -2.026 -32.065 1.00 80.44 203 LYS A CA 1
ATOM 1722 C C . LYS A 1 203 ? 11.233 -2.684 -30.942 1.00 80.44 203 LYS A C 1
ATOM 1724 O O . LYS A 1 203 ? 11.568 -3.859 -31.045 1.00 80.44 203 LYS A O 1
ATOM 1729 N N . GLU A 1 204 ? 11.511 -1.954 -29.867 1.00 79.00 204 GLU A N 1
ATOM 1730 C CA . GLU A 1 204 ? 12.301 -2.452 -28.737 1.00 79.00 204 GLU A CA 1
ATOM 1731 C C . GLU A 1 204 ? 11.595 -3.614 -28.028 1.00 79.00 204 GLU A C 1
ATOM 1733 O O . GLU A 1 204 ? 12.208 -4.641 -27.744 1.00 79.00 204 GLU A O 1
ATOM 1738 N N . SER A 1 205 ? 10.277 -3.509 -27.847 1.00 78.44 205 SER A N 1
ATOM 1739 C CA . SER A 1 205 ? 9.461 -4.596 -27.303 1.00 78.44 205 SER A CA 1
ATOM 1740 C C . SER A 1 205 ? 9.523 -5.841 -28.190 1.00 78.44 205 SER A C 1
ATOM 1742 O O . SER A 1 205 ? 9.755 -6.936 -27.683 1.00 78.44 205 SER A O 1
ATOM 1744 N N . ALA A 1 206 ? 9.360 -5.693 -29.508 1.00 78.88 206 ALA A N 1
ATOM 1745 C CA . ALA A 1 206 ? 9.418 -6.805 -30.453 1.00 78.88 206 ALA A CA 1
ATOM 1746 C C . ALA A 1 206 ? 10.778 -7.515 -30.417 1.00 78.88 206 ALA A C 1
ATOM 1748 O O . ALA A 1 206 ? 10.806 -8.742 -30.349 1.00 78.88 206 ALA A O 1
ATOM 1749 N N . PHE A 1 207 ? 11.890 -6.770 -30.382 1.00 80.81 207 PHE A N 1
ATOM 1750 C CA . PHE A 1 207 ? 13.228 -7.356 -30.236 1.00 80.81 207 PHE A CA 1
ATOM 1751 C C . PHE A 1 207 ? 13.369 -8.150 -28.936 1.00 80.81 207 PHE A C 1
ATOM 1753 O O . PHE A 1 207 ? 13.777 -9.307 -28.978 1.00 80.81 207 PHE A O 1
ATOM 1760 N N . VAL A 1 208 ? 12.937 -7.586 -27.805 1.00 81.00 208 VAL A N 1
ATOM 1761 C CA . VAL A 1 208 ? 12.967 -8.268 -26.501 1.00 81.00 208 VAL A CA 1
ATOM 1762 C C . VAL A 1 208 ? 12.160 -9.571 -26.515 1.00 81.00 208 VAL A C 1
ATOM 1764 O O . VAL A 1 208 ? 12.599 -10.584 -25.968 1.00 81.00 208 VAL A O 1
ATOM 1767 N N . PHE A 1 209 ? 10.972 -9.568 -27.127 1.00 77.94 209 PHE A N 1
ATOM 1768 C CA . PHE A 1 209 ? 10.147 -10.773 -27.216 1.00 77.94 209 PHE A CA 1
ATOM 1769 C C . PHE A 1 209 ? 10.750 -11.816 -28.163 1.00 77.94 209 PHE A C 1
ATOM 1771 O O . PHE A 1 209 ? 10.755 -12.992 -27.800 1.00 77.94 209 PHE A O 1
ATOM 1778 N N . MET A 1 210 ? 11.294 -11.406 -29.314 1.00 78.00 210 MET A N 1
ATOM 1779 C CA . MET A 1 210 ? 11.973 -12.309 -30.249 1.00 78.00 210 MET A CA 1
ATOM 1780 C C . MET A 1 210 ? 13.202 -12.959 -29.612 1.00 78.00 210 MET A C 1
ATOM 1782 O O . MET A 1 210 ? 13.291 -14.180 -29.620 1.00 78.00 210 MET A O 1
ATOM 1786 N N . GLU A 1 211 ? 14.093 -12.185 -28.985 1.00 71.19 211 GLU A N 1
ATOM 1787 C CA . GLU A 1 211 ? 15.263 -12.727 -28.276 1.00 71.19 211 GLU A CA 1
ATOM 1788 C C . GLU A 1 211 ? 14.848 -13.739 -27.204 1.00 71.19 211 GLU A C 1
ATOM 1790 O O . GLU A 1 211 ? 15.448 -14.802 -27.091 1.00 71.19 211 GLU A O 1
ATOM 1795 N N . SER A 1 212 ? 13.764 -13.470 -26.468 1.00 64.25 212 SER A N 1
ATOM 1796 C CA . SER A 1 212 ? 13.276 -14.391 -25.437 1.00 64.25 212 SER A CA 1
ATOM 1797 C C . SER A 1 212 ? 12.678 -15.701 -25.968 1.00 64.25 212 SER A C 1
ATOM 1799 O O . SER A 1 212 ? 12.611 -16.660 -25.204 1.00 64.25 212 SER A O 1
ATOM 1801 N N . MET A 1 213 ? 12.254 -15.759 -27.238 1.00 57.16 213 MET A N 1
ATOM 1802 C CA . MET A 1 213 ? 11.770 -17.000 -27.862 1.00 57.16 213 MET A CA 1
ATOM 1803 C C . MET A 1 213 ? 12.919 -17.952 -28.222 1.00 57.16 213 MET A C 1
ATOM 1805 O O . MET A 1 213 ? 12.725 -19.164 -28.209 1.00 57.16 213 MET A O 1
ATOM 1809 N N . TYR A 1 214 ? 14.128 -17.428 -28.444 1.00 50.72 214 TYR A N 1
ATOM 1810 C CA . TYR A 1 214 ? 15.322 -18.239 -28.711 1.00 50.72 214 TYR A CA 1
ATOM 1811 C C . TYR A 1 214 ? 15.971 -18.823 -27.443 1.00 50.72 214 TYR A C 1
ATOM 1813 O O . TYR A 1 214 ? 16.803 -19.716 -27.543 1.00 50.72 214 TYR A O 1
ATOM 1821 N N . PHE A 1 215 ? 15.577 -18.372 -26.245 1.00 49.47 215 PHE A N 1
ATOM 1822 C CA . PHE A 1 215 ? 16.019 -18.966 -24.972 1.00 49.47 215 PHE A CA 1
ATOM 1823 C C . PHE A 1 215 ? 15.120 -20.115 -24.481 1.00 49.47 215 PHE A C 1
ATOM 1825 O O . PHE A 1 215 ? 15.446 -20.747 -23.483 1.00 49.47 215 PHE A O 1
ATOM 1832 N N . SER A 1 216 ? 13.994 -20.393 -25.150 1.00 43.06 216 SER A N 1
ATOM 1833 C CA . SER A 1 216 ? 13.128 -21.547 -24.843 1.00 43.06 216 SER A CA 1
ATOM 1834 C C . SER A 1 216 ? 13.542 -22.851 -25.542 1.00 43.06 216 SER A C 1
ATOM 1836 O O . SER A 1 216 ? 12.938 -23.883 -25.264 1.00 43.06 216 SER A O 1
ATOM 1838 N N . GLU A 1 217 ? 14.557 -22.818 -26.413 1.00 35.16 217 GLU A N 1
ATOM 1839 C CA . GLU A 1 217 ? 15.028 -23.971 -27.203 1.00 35.16 217 GLU A CA 1
ATOM 1840 C C . GLU A 1 217 ? 16.485 -24.394 -26.903 1.00 35.16 217 GLU A C 1
AT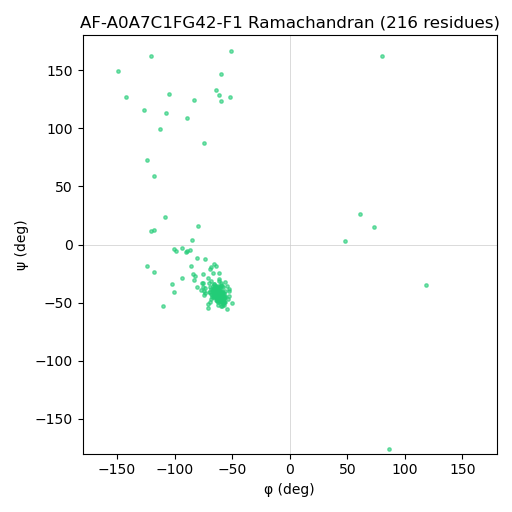OM 1842 O O . GLU A 1 217 ? 17.037 -25.208 -27.640 1.00 35.16 217 GLU A O 1
ATOM 1847 N N . ALA A 1 218 ? 17.110 -23.891 -25.828 1.00 33.38 218 ALA A N 1
ATOM 1848 C CA . ALA A 1 218 ? 18.490 -24.228 -25.440 1.00 33.38 218 ALA A CA 1
ATOM 1849 C C . ALA A 1 218 ? 18.588 -24.865 -24.046 1.00 33.38 218 ALA A C 1
ATOM 1851 O O . ALA A 1 218 ? 17.928 -24.353 -23.112 1.00 33.38 218 ALA A O 1
#